Protein 7XVA (pdb70)

Foldseek 3Di:
DDAFDDPVLLDQDQQQQDPDDPADDLCSLLVSLVSLLLSLLVSLLVTPLLVVVDLVQNLLLCLQQSLLSSLLSCLVCCPVSVVVVVLVNLDDVDPDDDVLLVVLSVLSVVLSVLCVVLVQHSLNSSLLSLLRSLPLPGPRHDCSPSSVVSNVSSLVVNVVCCCVPVVVCVCSSVSSVVSSVSSVVHDPVSVCVRRPPVVPDDCSVCSSVSNPDDCVVVVCCSVVHD/DDDDPVVVVVVVVVVVVVVVVDD

Organism: Homo sapiens (NCBI:txid9606)

Sequence (249 aa):
EGPLLSDTHVTFKLTMPSPMPEYLNVHYICESASRLLFLSMHWARSIPAFQALGQDCNTSLVRACWNELFTLGLAQCAQVMSLSTILAAIVNHLQNRIKQVMEHIWKLQEFCNSMAKLDIDGYEYAYLKAIVLFSPDHPGLTSTSQIEKFQEKAQMELQDYVQKTYSEDTYRLARILVRLPALRLMSSNITEELFFTGLNVSIDSIIPYILKMETAEYNGQITGASQQPTYVALSYINRFMTDAARREQ

CATH classification: 1.10.565.10

GO terms:
  GO:0005515 protein binding (F, IPI)
  GO:1990837 sequence-specific double-stranded DNA binding (F, IDA)
  GO:0000977 RNA polymerase II transcription regulatory region sequence-specific DNA binding (F, IDA)
  GO:0000978 RNA polymerase II cis-regulatory region sequence-specific DNA binding (F, IDA)
  GO:0001228 DNA-binding transcription activator activity, RNA polymerase II-specific (F, IDA)
  GO:0045944 positive regulation of transcription by RNA polymerase II (P, IDA)
  GO:0003700 DNA-binding transcription factor activity (F, IDA)
  GO:0043565 sequence-specific DNA binding (F, IDA)
  GO:0003700 DNA-binding transcription factor activity (F, TAS)
  GO:0006355 regulation of DNA-templated transcription (P, TAS)
  GO:0007399 nervous system development (P, TAS)
  GO:0005654 nucleoplasm (C, TAS)
  GO:0043123 positive regulation of canonical NF-kappaB signal transduction (P, IMP)
  GO:0033209 tumor necrosis factor-mediated signaling pathway (P, IMP)
  GO:0046330 positive regulation of JNK cascade (P, IMP)
  GO:0005654 nucleoplasm (C, IDA)
  GO:0000122 negative regulation of transcription by RNA polymerase II (P, IPI)

Radius of gyration: 18.03 Å; Cα contacts (8 Å, |Δi|>4): 239; chains: 2; bounding box: 38×52×47 Å

Nearest PDB structures (foldseek):
  7xva-assembly1_A-2  TM=1.004E+00  e=2.427E-30  Homo sapiens
  8c5l-assembly1_A  TM=9.218E-01  e=8.416E-10  Escherichia coli K-12
  8c5l-assembly1_B-2  TM=9.052E-01  e=1.574E-09  Escherichia coli K-12
  5y44-assembly1_A  TM=8.082E-01  e=4.493E-06  Homo sapiens
  1pq9-assembly2_D  TM=7.626E-01  e=3.593E-06  Homo sapiens

Solvent-accessible surface area: 12311 Å² total

B-factor: mean 22.2, std 12.38, range [5.63, 65.26]

Structure (mmCIF, N/CA/C/O backbone):
data_7XVA
#
_entry.id   7XVA
#
_cell.length_a   76.851
_cell.length_b   76.851
_cell.length_c   98.365
_cell.angle_alpha   90.000
_cell.angle_beta   90.000
_cell.angle_gamma   90.000
#
_symmetry.space_group_name_H-M   'P 43 2 2'
#
loop_
_entity.id
_entity.type
_entity.pdbx_description
1 polymer 'Nuclear receptor subfamily 2 group C member 2'
2 polymer 'Juxtaposed with another zinc finger protein 1'
3 water water
#
loop_
_atom_site.group_PDB
_atom_site.id
_atom_site.type_symbol
_atom_site.label_atom_id
_atom_site.label_alt_id
_atom_site.label_comp_id
_atom_site.label_asym_id
_atom_site.label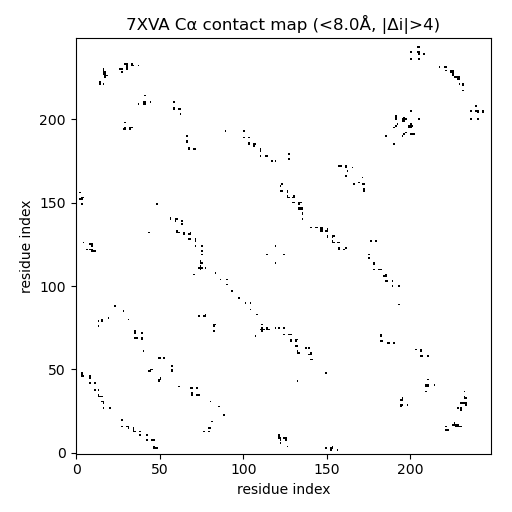_entity_id
_atom_site.label_seq_id
_atom_site.pdbx_PDB_ins_code
_atom_site.Cartn_x
_atom_site.Cartn_y
_atom_site.Cartn_z
_atom_site.occupancy
_atom_site.B_iso_or_equiv
_atom_site.auth_seq_id
_atom_site.auth_comp_id
_atom_site.auth_asym_id
_atom_site.auth_atom_id
_atom_site.pdbx_PDB_model_num
ATOM 1 N N . GLU A 1 18 ? 23.529 19.514 -13.277 1.000 43.245 358 GLU A N 1
ATOM 2 C CA . GLU A 1 18 ? 23.107 20.901 -12.937 1.000 43.245 358 GLU A CA 1
ATOM 3 C C . GLU A 1 18 ? 22.274 20.885 -11.649 1.000 40.742 358 GLU A C 1
ATOM 4 O O . GLU A 1 18 ? 22.641 21.586 -10.691 1.000 41.013 358 GLU A O 1
ATOM 6 N N . GLY A 1 19 ? 21.193 20.105 -11.632 1.000 38.486 359 GLY A N 1
ATOM 7 C CA . GLY A 1 19 ? 20.302 19.966 -10.462 1.000 35.762 359 GLY A CA 1
ATOM 8 C C . GLY A 1 19 ? 20.908 19.089 -9.368 1.000 30.225 359 GLY A C 1
ATOM 9 O O . GLY A 1 19 ? 21.805 18.277 -9.625 1.000 31.478 359 GLY A O 1
ATOM 10 N N . PRO A 1 20 ? 20.414 19.217 -8.122 1.000 25.904 360 PRO A N 1
ATOM 11 C CA . PRO A 1 20 ? 21.013 18.539 -6.976 1.000 24.988 360 PRO A CA 1
ATOM 12 C C . PRO A 1 20 ? 20.659 17.050 -6.941 1.000 23.529 360 PRO A C 1
ATOM 13 O O . PRO A 1 20 ? 19.598 16.676 -7.410 1.000 23.524 360 PRO A O 1
ATOM 17 N N . LEU A 1 21 ? 21.553 16.222 -6.403 1.000 20.355 361 LEU A N 1
ATOM 18 C CA . LEU A 1 21 ? 21.276 14.769 -6.211 1.000 18.230 361 LEU A CA 1
ATOM 19 C C . LEU A 1 21 ? 20.356 14.586 -5.004 1.000 16.578 361 LEU A C 1
ATOM 20 O O . LEU A 1 21 ? 19.370 13.846 -5.120 1.000 15.861 361 LEU A O 1
ATOM 25 N N . LEU A 1 22 ? 20.716 15.166 -3.865 1.000 15.613 362 LEU A N 1
ATOM 26 C CA . LEU A 1 22 ? 19.983 14.969 -2.593 1.000 16.427 362 LEU A CA 1
ATOM 27 C C . LEU A 1 22 ? 19.290 16.267 -2.221 1.000 18.108 362 LEU A C 1
ATOM 28 O O . LEU A 1 22 ? 19.736 17.336 -2.685 1.000 20.710 362 LEU A O 1
ATOM 33 N N . SER A 1 23 ? 18.266 16.167 -1.389 1.000 18.351 363 SER A N 1
ATOM 34 C CA . SER A 1 23 ? 17.558 17.303 -0.765 1.000 20.700 363 SER A CA 1
ATOM 35 C C . SER A 1 23 ? 17.642 17.136 0.742 1.000 21.030 363 SER A C 1
ATOM 36 O O . SER A 1 23 ? 18.083 16.041 1.210 1.000 17.573 363 SER A O 1
ATOM 38 N N . ASP A 1 24 ? 17.152 18.130 1.477 1.000 20.286 364 ASP A N 1
ATOM 39 C CA . ASP A 1 24 ? 17.116 18.106 2.961 1.000 21.906 364 ASP A CA 1
ATOM 40 C C . ASP A 1 24 ? 16.306 16.893 3.418 1.000 21.196 364 ASP A C 1
ATOM 41 O O . ASP A 1 24 ? 16.602 16.375 4.515 1.000 20.435 364 ASP A O 1
ATOM 46 N N . THR A 1 25 ? 15.373 16.408 2.592 1.000 18.576 365 THR A N 1
ATOM 47 C CA . THR A 1 25 ? 14.539 15.225 2.904 1.000 18.440 365 THR A CA 1
ATOM 48 C C . THR A 1 25 ? 15.443 14.015 3.125 1.000 15.204 365 THR A C 1
ATOM 49 O O . THR A 1 25 ? 15.028 13.113 3.848 1.000 15.781 365 THR A O 1
ATOM 53 N N . HIS A 1 26 ? 16.595 13.954 2.475 1.000 13.730 366 HIS A N 1
ATOM 54 C CA . HIS A 1 26 ? 17.497 12.765 2.568 1.000 13.554 366 HIS A CA 1
ATOM 55 C C . HIS A 1 26 ? 18.288 12.719 3.887 1.000 12.207 366 HIS A C 1
ATOM 56 O O . HIS A 1 26 ? 19.051 11.765 4.065 1.000 12.708 366 HIS A O 1
ATOM 63 N N . VAL A 1 27 ? 18.160 13.694 4.790 1.000 11.651 367 VAL A N 1
ATOM 64 C CA . VAL A 1 27 ? 18.964 13.716 6.041 1.000 12.888 367 VAL A CA 1
ATOM 65 C C . VAL A 1 27 ? 18.345 12.755 7.050 1.000 12.791 367 VAL A C 1
ATOM 66 O O . VAL A 1 27 ? 19.109 12.104 7.807 1.000 12.937 367 VAL A O 1
ATOM 70 N N . THR A 1 28 ? 17.023 12.648 7.050 1.000 14.433 368 THR A N 1
ATOM 71 C CA . THR A 1 28 ? 16.244 11.816 7.997 1.000 15.136 368 THR A CA 1
ATOM 72 C C . THR A 1 28 ? 16.638 10.346 7.862 1.000 12.715 368 THR A C 1
ATOM 73 O O . THR A 1 28 ? 16.588 9.792 6.738 1.000 10.772 368 THR A O 1
ATOM 77 N N . PHE A 1 29 ? 17.052 9.748 8.975 1.000 10.976 369 PHE A N 1
ATOM 78 C CA . PHE A 1 29 ? 17.491 8.337 9.004 1.000 10.917 369 PHE A CA 1
ATOM 79 C C . PHE A 1 29 ? 17.164 7.847 10.408 1.000 11.696 369 PHE A C 1
ATOM 80 O O . PHE A 1 29 ? 18.041 7.947 11.248 1.000 13.328 369 PHE A O 1
ATOM 88 N N . LYS A 1 30 ? 15.928 7.432 10.648 1.000 13.733 370 LYS A N 1
ATOM 89 C CA . LYS A 1 30 ? 15.422 7.152 12.021 1.000 15.371 370 LYS A CA 1
ATOM 90 C C . LYS A 1 30 ? 15.221 5.651 12.178 1.000 13.008 370 LYS A C 1
ATOM 91 O O . LYS A 1 30 ? 14.318 5.108 11.557 1.000 14.552 370 LYS A O 1
ATOM 96 N N . LEU A 1 31 ? 16.096 4.996 12.907 1.000 11.634 371 LEU A N 1
ATOM 97 C CA . LEU A 1 31 ? 16.006 3.541 13.210 1.000 11.353 371 LEU A CA 1
ATOM 98 C C . LEU A 1 31 ? 15.189 3.342 14.491 1.000 11.153 371 LEU A C 1
ATOM 99 O O . LEU A 1 31 ? 15.464 3.998 15.489 1.000 11.803 371 LEU A O 1
ATOM 104 N N . THR A 1 32 ? 14.172 2.512 14.446 1.000 11.416 372 THR A N 1
ATOM 105 C CA . THR A 1 32 ? 13.377 2.118 15.628 1.000 11.960 372 THR A CA 1
ATOM 106 C C . THR A 1 32 ? 13.874 0.758 16.100 1.000 11.366 372 THR A C 1
ATOM 107 O O . THR A 1 32 ? 13.630 -0.227 15.392 1.000 9.661 372 THR A O 1
ATOM 111 N N . MET A 1 33 ? 14.504 0.713 17.274 1.000 11.433 373 MET A N 1
ATOM 112 C CA . MET A 1 33 ? 14.961 -0.549 17.883 1.000 12.749 373 MET A CA 1
ATOM 113 C C . MET A 1 33 ? 13.748 -1.342 18.368 1.000 13.269 373 MET A C 1
ATOM 114 O O . MET A 1 33 ? 12.684 -0.792 18.654 1.000 12.402 373 MET A O 1
ATOM 119 N N . PRO A 1 34 ? 13.819 -2.684 18.393 1.000 14.229 374 PRO A N 1
ATOM 120 C CA . PRO A 1 34 ? 12.647 -3.483 18.745 1.000 15.242 374 PRO A CA 1
ATOM 121 C C . PRO A 1 34 ? 12.196 -3.364 20.212 1.000 17.520 374 PRO A C 1
ATOM 122 O O . PRO A 1 34 ? 11.024 -3.574 20.485 1.000 20.549 374 PRO A O 1
ATOM 126 N N . SER A 1 35 ? 13.094 -2.984 21.104 1.000 19.211 375 SER A N 1
ATOM 127 C CA . SER A 1 35 ? 12.842 -2.878 22.567 1.000 21.841 375 SER A CA 1
ATOM 128 C C . SER A 1 35 ? 14.142 -2.428 23.215 1.000 22.318 375 SER A C 1
ATOM 129 O O . SER A 1 35 ? 15.146 -2.278 22.513 1.000 20.853 375 SER A O 1
ATOM 132 N N . PRO A 1 36 ? 14.202 -2.244 24.557 1.000 23.016 376 PRO A N 1
ATOM 133 C CA . PRO A 1 36 ? 15.477 -1.995 25.223 1.000 24.237 376 PRO A CA 1
ATOM 134 C C . PRO A 1 36 ? 16.297 -3.296 25.157 1.000 21.486 376 PRO A C 1
ATOM 135 O O . PRO A 1 36 ? 15.739 -4.342 24.850 1.000 22.742 376 PRO A O 1
ATOM 139 N N . MET A 1 37 ? 17.586 -3.186 25.451 1.000 22.843 377 MET A N 1
ATOM 140 C CA . MET A 1 37 ? 18.546 -4.306 25.354 1.000 25.904 377 MET A CA 1
ATOM 141 C C . MET A 1 37 ? 18.012 -5.455 26.214 1.000 25.620 377 MET A C 1
ATOM 142 O O . MET A 1 37 ? 17.665 -5.249 27.370 1.000 24.798 377 MET A O 1
ATOM 147 N N . PRO A 1 38 ? 17.893 -6.689 25.682 1.000 26.163 378 PRO A N 1
ATOM 148 C CA . PRO A 1 38 ? 17.589 -7.843 26.523 1.000 25.519 378 PRO A CA 1
ATOM 149 C C . PRO A 1 38 ? 18.684 -8.045 27.580 1.000 27.125 378 PRO A C 1
ATOM 150 O O . PRO A 1 38 ? 19.835 -7.636 27.364 1.000 21.411 378 PRO A O 1
ATOM 154 N N . GLU A 1 39 ? 18.296 -8.696 28.683 1.000 30.307 379 GLU A N 1
ATOM 155 C CA . GLU A 1 39 ? 19.168 -8.990 29.850 1.000 35.631 379 GLU A CA 1
ATOM 156 C C . GLU A 1 39 ? 20.335 -9.865 29.390 1.000 34.489 379 GLU A C 1
ATOM 157 O O . GLU A 1 39 ? 21.480 -9.583 29.771 1.000 42.408 379 GLU A O 1
ATOM 163 N N . TYR A 1 40 ? 20.034 -10.863 28.571 1.000 37.416 380 TYR A N 1
ATOM 164 C CA . TYR A 1 40 ? 20.978 -11.920 28.143 0.800 42.214 380 TYR A CA 1
ATOM 165 C C . TYR A 1 40 ? 21.075 -11.883 26.616 1.000 44.350 380 TYR A C 1
ATOM 166 O O . TYR A 1 40 ? 20.134 -11.400 25.961 1.000 42.781 380 TYR A O 1
ATOM 175 N N . LEU A 1 41 ? 22.188 -12.394 26.091 1.000 43.285 381 LEU A N 1
ATOM 176 C CA . LEU A 1 41 ? 22.441 -12.607 24.648 1.000 40.018 381 LEU A CA 1
ATOM 177 C C . LEU A 1 41 ? 21.136 -13.067 24.005 1.000 38.044 381 LEU A C 1
ATOM 178 O O . LEU A 1 41 ? 20.553 -14.093 24.446 1.000 39.549 381 LEU A O 1
ATOM 179 N N . ASN A 1 42 ? 20.676 -12.317 23.009 1.000 28.114 382 ASN A N 1
ATOM 180 C CA . ASN A 1 42 ? 19.505 -12.721 22.206 1.000 24.514 382 ASN A CA 1
ATOM 181 C C . ASN A 1 42 ? 19.882 -12.403 20.758 1.000 23.504 382 ASN A C 1
ATOM 182 O O . ASN A 1 42 ? 19.906 -11.192 20.425 1.000 21.053 382 ASN A O 1
ATOM 187 N N . VAL A 1 43 ? 20.216 -13.457 19.993 1.000 21.287 383 VAL A N 1
ATOM 188 C CA . VAL A 1 43 ? 20.600 -13.459 18.551 1.000 20.825 383 VAL A CA 1
ATOM 189 C C . VAL A 1 43 ? 19.435 -12.890 17.726 1.000 20.463 383 VAL A C 1
ATOM 190 O O . VAL A 1 43 ? 19.674 -12.213 16.700 1.000 16.519 383 VAL A O 1
ATOM 194 N N . HIS A 1 44 ? 18.205 -13.189 18.117 1.000 18.165 384 HIS A N 1
ATOM 195 C CA . HIS A 1 44 ? 17.009 -12.734 17.374 1.000 17.172 384 HIS A CA 1
ATOM 196 C C . HIS A 1 44 ? 16.919 -11.210 17.482 1.000 14.823 384 HIS A C 1
ATOM 197 O O . HIS A 1 44 ? 16.572 -10.565 16.498 1.000 13.672 384 HIS A O 1
ATOM 204 N N . TYR A 1 45 ? 17.148 -10.674 18.655 1.000 12.869 385 TYR A N 1
ATOM 205 C CA . TYR A 1 45 ? 17.116 -9.210 18.873 1.000 13.593 385 TYR A CA 1
ATOM 206 C C . TYR A 1 45 ? 18.200 -8.531 18.019 1.000 13.104 385 TYR A C 1
ATOM 207 O O . TYR A 1 45 ? 17.944 -7.480 17.421 1.000 11.323 385 TYR A O 1
ATOM 216 N N . ILE A 1 46 ? 19.392 -9.125 17.987 1.000 12.464 386 ILE A N 1
ATOM 217 C CA . ILE A 1 46 ? 20.520 -8.548 17.207 1.000 13.804 386 ILE A CA 1
ATOM 218 C C . ILE A 1 46 ? 20.128 -8.563 15.732 1.000 13.469 386 ILE A C 1
ATOM 219 O O . ILE A 1 46 ? 20.271 -7.522 15.093 1.000 13.424 386 ILE A O 1
ATOM 224 N N . CYS A 1 47 ? 19.661 -9.687 15.213 1.000 11.961 387 CYS A N 1
ATOM 225 C CA . CYS A 1 47 ? 19.333 -9.830 13.787 1.000 12.160 387 CYS A CA 1
ATOM 226 C C . CYS A 1 47 ? 18.133 -8.948 13.422 1.000 10.510 387 CYS A C 1
ATOM 227 O O . CYS A 1 47 ? 18.094 -8.437 12.265 1.000 8.719 387 CYS A O 1
ATOM 230 N N . GLU A 1 48 ? 17.134 -8.863 14.300 1.000 8.661 388 GLU A N 1
ATOM 231 C CA . GLU A 1 48 ? 15.972 -7.988 14.030 1.000 9.019 388 GLU A CA 1
ATOM 232 C C . GLU A 1 48 ? 16.446 -6.541 13.882 1.000 8.484 388 GLU A C 1
ATOM 233 O O . GLU A 1 48 ? 15.987 -5.861 12.938 1.000 7.685 388 GLU A O 1
ATOM 239 N N . SER A 1 49 ? 17.343 -6.100 14.753 1.000 8.692 389 SER A N 1
ATOM 240 C CA . SER A 1 49 ? 17.883 -4.727 14.772 1.000 9.573 389 SER A CA 1
ATOM 241 C C . SER A 1 49 ? 18.716 -4.527 13.496 1.000 9.624 389 SER A C 1
ATOM 242 O O . SER A 1 49 ? 18.547 -3.451 12.805 1.000 9.062 389 SER A O 1
ATOM 245 N N . ALA A 1 50 ? 19.624 -5.466 13.201 1.000 8.843 390 ALA A N 1
ATOM 246 C CA . ALA A 1 50 ? 20.424 -5.411 11.943 1.000 8.789 390 ALA A CA 1
ATOM 247 C C . ALA A 1 50 ? 19.495 -5.379 10.725 1.000 8.485 390 ALA A C 1
ATOM 248 O O . ALA A 1 50 ? 19.780 -4.595 9.782 1.000 8.241 390 ALA A O 1
ATOM 250 N N . SER A 1 51 ? 18.422 -6.176 10.716 1.000 7.826 391 SER A N 1
ATOM 251 C CA . SER A 1 51 ? 17.477 -6.274 9.588 1.000 7.766 391 SER A CA 1
ATOM 252 C C . SER A 1 51 ? 16.699 -4.959 9.435 1.000 7.467 391 SER A C 1
ATOM 253 O O . SER A 1 51 ? 16.562 -4.488 8.281 1.000 6.665 391 SER A O 1
ATOM 256 N N . ARG A 1 52 ? 16.314 -4.318 10.537 1.000 6.818 392 ARG A N 1
ATOM 257 C CA . ARG A 1 52 ? 15.662 -2.975 10.470 1.000 6.798 392 ARG A CA 1
ATOM 258 C C . ARG A 1 52 ? 16.631 -1.955 9.844 1.000 6.524 392 ARG A C 1
ATOM 259 O O . ARG A 1 52 ? 16.192 -1.145 9.018 1.000 5.951 392 ARG A O 1
ATOM 267 N N . LEU A 1 53 ? 17.905 -2.021 10.199 1.000 6.474 393 LEU A N 1
ATOM 268 C CA . LEU A 1 53 ? 18.899 -1.071 9.674 1.000 7.012 393 LEU A CA 1
ATOM 269 C C . LEU A 1 53 ? 19.098 -1.325 8.173 1.000 7.151 393 LEU A C 1
ATOM 270 O O . LEU A 1 53 ? 19.157 -0.345 7.374 1.000 6.501 393 LEU A O 1
ATOM 275 N N . LEU A 1 54 ? 19.127 -2.597 7.775 1.000 8.136 394 LEU A N 1
ATOM 276 C CA . LEU A 1 54 ? 19.306 -2.998 6.364 1.000 8.908 394 LEU A CA 1
ATOM 277 C C . LEU A 1 54 ? 18.107 -2.485 5.566 1.000 8.434 394 LEU A C 1
ATOM 278 O O . LEU A 1 54 ? 18.297 -1.955 4.446 1.000 8.620 394 LEU A O 1
ATOM 283 N N . PHE A 1 55 ? 16.902 -2.707 6.057 1.000 7.708 395 PHE A N 1
ATOM 284 C CA . PHE A 1 55 ? 15.651 -2.268 5.391 1.000 7.803 395 PHE A CA 1
ATOM 285 C C . PHE A 1 55 ? 15.670 -0.739 5.268 1.000 7.379 395 PHE A C 1
ATOM 286 O O . PHE A 1 55 ? 15.428 -0.249 4.165 1.000 7.052 395 PHE A O 1
ATOM 294 N N . LEU A 1 56 ? 16.006 -0.025 6.340 1.000 7.257 396 LEU A N 1
ATOM 295 C CA . LEU A 1 56 ? 16.030 1.453 6.338 1.000 7.094 396 LEU A CA 1
ATOM 296 C C . LEU A 1 56 ? 17.066 1.966 5.321 1.000 7.203 396 LEU A C 1
ATOM 297 O O . LEU A 1 56 ? 16.768 2.961 4.617 1.000 6.433 396 LEU A O 1
ATOM 302 N N . SER A 1 57 ? 18.248 1.348 5.269 1.000 7.158 397 SER A N 1
ATOM 303 C CA . SER A 1 57 ? 19.335 1.758 4.349 1.000 7.772 397 SER A CA 1
ATOM 304 C C . SER A 1 57 ? 18.792 1.653 2.910 1.000 8.193 397 SER A C 1
ATOM 305 O O . SER A 1 57 ? 18.998 2.573 2.117 1.000 8.759 397 SER A O 1
ATOM 308 N N . MET A 1 58 ? 18.129 0.548 2.567 1.000 8.448 398 MET A N 1
ATOM 309 C CA . MET A 1 58 ? 17.610 0.295 1.208 1.000 9.564 398 MET A CA 1
ATOM 310 C C . MET A 1 58 ? 16.412 1.208 0.884 1.000 8.858 398 MET A C 1
ATOM 311 O O . MET A 1 58 ? 16.375 1.760 -0.262 1.000 8.311 398 MET A O 1
ATOM 316 N N . HIS A 1 59 ? 15.523 1.434 1.848 1.000 8.500 399 HIS A N 1
ATOM 317 C CA . HIS A 1 59 ? 14.338 2.316 1.696 1.000 9.103 399 HIS A CA 1
ATOM 318 C C . HIS A 1 59 ? 14.839 3.755 1.551 1.000 8.499 399 HIS A C 1
ATOM 319 O O . HIS A 1 59 ? 14.249 4.478 0.770 1.000 8.375 399 HIS A O 1
ATOM 326 N N . TRP A 1 60 ? 15.954 4.098 2.187 1.000 8.262 400 TRP A N 1
ATOM 327 C CA . TRP A 1 60 ? 16.601 5.432 2.052 1.000 8.923 400 TRP A CA 1
ATOM 328 C C . TRP A 1 60 ? 17.136 5.557 0.614 1.000 8.744 400 TRP A C 1
ATOM 329 O O . TRP A 1 60 ? 16.868 6.605 -0.022 1.000 9.798 400 TRP A O 1
ATOM 340 N N . ALA A 1 61 ? 17.838 4.547 0.088 1.000 8.348 401 ALA A N 1
ATOM 341 C CA . ALA A 1 61 ? 18.400 4.570 -1.285 1.000 8.946 401 ALA A CA 1
ATOM 342 C C . ALA A 1 61 ? 17.279 4.780 -2.317 1.000 10.421 401 ALA A C 1
ATOM 343 O O . ALA A 1 61 ? 17.506 5.601 -3.286 1.000 10.073 401 ALA A O 1
ATOM 345 N N . ARG A 1 62 ? 16.131 4.113 -2.117 1.000 11.887 402 ARG A N 1
ATOM 346 C CA . ARG A 1 62 ? 14.937 4.185 -2.999 1.000 13.668 402 ARG A CA 1
ATOM 347 C C . ARG A 1 62 ? 14.345 5.581 -2.986 1.000 13.274 402 ARG A C 1
ATOM 348 O O . ARG A 1 62 ? 13.666 5.901 -3.970 1.000 14.500 402 ARG A O 1
ATOM 356 N N . SER A 1 63 ? 14.598 6.374 -1.952 1.000 11.223 403 SER A N 1
ATOM 357 C CA . SER A 1 63 ? 14.048 7.737 -1.825 1.000 10.890 403 SER A CA 1
ATOM 358 C C . SER A 1 63 ? 14.813 8.738 -2.726 1.000 10.839 403 SER A C 1
ATOM 359 O O . SER A 1 63 ? 14.327 9.849 -2.865 1.000 10.945 403 SER A O 1
ATOM 362 N N . ILE A 1 64 ? 15.944 8.379 -3.315 1.000 10.839 404 ILE A N 1
ATOM 363 C CA . ILE A 1 64 ? 16.783 9.269 -4.165 1.000 10.782 404 ILE A CA 1
ATOM 364 C C . ILE A 1 64 ? 16.240 9.228 -5.591 1.000 10.782 404 ILE A C 1
ATOM 365 O O . ILE A 1 64 ? 16.140 8.188 -6.221 1.000 10.039 404 ILE A O 1
ATOM 370 N N . PRO A 1 65 ? 15.808 10.386 -6.123 1.000 11.515 405 PRO A N 1
ATOM 371 C CA . PRO A 1 65 ? 15.277 10.459 -7.485 1.000 11.944 405 PRO A CA 1
ATOM 372 C C . PRO A 1 65 ? 16.190 9.804 -8.522 1.000 11.983 405 PRO A C 1
ATOM 373 O O . PRO A 1 65 ? 15.715 9.014 -9.314 1.000 13.405 405 PRO A O 1
ATOM 377 N N . ALA A 1 66 ? 17.489 10.071 -8.478 1.000 12.203 406 ALA A N 1
ATOM 378 C CA . ALA A 1 66 ? 18.446 9.490 -9.450 1.000 12.621 406 ALA A CA 1
ATOM 379 C C . ALA A 1 66 ? 18.423 7.965 -9.342 1.000 13.570 406 ALA A C 1
ATOM 380 O O . ALA A 1 66 ? 18.513 7.269 -10.364 1.000 15.739 406 ALA A O 1
ATOM 382 N N . PHE A 1 67 ? 18.373 7.422 -8.131 1.000 13.166 407 PHE A N 1
ATOM 383 C CA . PHE A 1 67 ? 18.268 5.957 -7.958 1.000 12.646 407 PHE A CA 1
ATOM 384 C C . PHE A 1 67 ? 16.999 5.436 -8.643 1.000 12.706 407 PHE A C 1
ATOM 385 O O . PHE A 1 67 ? 17.085 4.453 -9.359 1.000 15.024 407 PHE A O 1
ATOM 393 N N . GLN A 1 68 ? 15.854 6.033 -8.376 1.000 13.979 408 GLN A N 1
ATOM 394 C CA . GLN A 1 68 ? 14.585 5.575 -8.986 1.000 15.757 408 GLN A CA 1
ATOM 395 C C . GLN A 1 68 ? 14.695 5.658 -10.514 1.000 18.389 408 GLN A C 1
ATOM 396 O O . GLN A 1 68 ? 14.238 4.712 -11.174 1.000 18.536 408 GLN A O 1
ATOM 402 N N . ALA A 1 69 ? 15.326 6.714 -11.036 1.000 21.330 409 ALA A N 1
ATOM 403 C CA . ALA A 1 69 ? 15.436 6.994 -12.493 1.000 23.848 409 ALA A CA 1
ATOM 404 C C . ALA A 1 69 ? 16.216 5.877 -13.198 1.000 26.869 409 ALA A C 1
ATOM 405 O O . ALA A 1 69 ? 15.897 5.584 -14.362 1.000 26.332 409 ALA A O 1
ATOM 407 N N . LEU A 1 70 ? 17.172 5.242 -12.520 1.000 26.177 410 LEU A N 1
ATOM 408 C CA . LEU A 1 70 ? 18.044 4.207 -13.132 1.000 28.334 410 LEU A CA 1
ATOM 409 C C . LEU A 1 70 ? 17.230 2.975 -13.534 1.000 27.643 410 LEU A C 1
ATOM 410 O O . LEU A 1 70 ? 17.696 2.242 -14.433 1.000 31.353 410 LEU A O 1
ATOM 415 N N . GLY A 1 71 ? 16.107 2.709 -12.869 1.000 28.622 411 GLY A N 1
ATOM 416 C CA . GLY A 1 71 ? 15.265 1.521 -13.144 1.000 27.554 411 GLY A CA 1
ATOM 417 C C . GLY A 1 71 ? 15.691 0.310 -12.328 1.000 28.751 411 GLY A C 1
ATOM 418 O O . GLY A 1 71 ? 16.831 0.289 -11.827 1.000 26.718 411 GLY A O 1
ATOM 419 N N . GLN A 1 72 ? 14.812 -0.686 -12.223 1.000 31.402 412 GLN A N 1
ATOM 420 C CA . GLN A 1 72 ? 14.875 -1.763 -11.194 1.000 32.933 412 GLN A CA 1
ATOM 421 C C . GLN A 1 72 ? 16.110 -2.656 -11.358 1.000 31.371 412 GLN A C 1
ATOM 422 O O . GLN A 1 72 ? 16.668 -3.088 -10.329 1.000 29.080 412 GLN A O 1
ATOM 428 N N . ASP A 1 73 ? 16.429 -3.030 -12.594 1.000 31.764 413 ASP A N 1
ATOM 429 C CA . ASP A 1 73 ? 17.599 -3.881 -12.926 1.000 29.966 413 ASP A CA 1
ATOM 430 C C . ASP A 1 73 ? 18.860 -3.190 -12.400 1.000 27.777 413 ASP A C 1
ATOM 431 O O . ASP A 1 73 ? 19.561 -3.773 -11.577 1.000 27.463 413 ASP A O 1
ATOM 433 N N . CYS A 1 74 ? 19.110 -1.961 -12.845 1.000 28.706 414 CYS A N 1
ATOM 434 C CA . CYS A 1 74 ? 20.337 -1.215 -12.484 1.000 27.613 414 CYS A CA 1
ATOM 435 C C . CYS A 1 74 ? 20.370 -0.968 -10.964 1.000 27.368 414 CYS A C 1
ATOM 436 O O . CYS A 1 74 ? 21.428 -1.136 -10.338 1.000 27.171 414 CYS A O 1
ATOM 439 N N . ASN A 1 75 ? 19.246 -0.638 -10.343 1.000 26.845 415 ASN A N 1
ATOM 440 C CA . ASN A 1 75 ? 19.290 -0.149 -8.942 1.000 27.622 415 ASN A CA 1
ATOM 441 C C . ASN A 1 75 ? 19.360 -1.386 -8.016 1.000 26.114 415 ASN A C 1
ATOM 442 O O . ASN A 1 75 ? 20.091 -1.307 -7.017 1.000 24.502 415 ASN A O 1
ATOM 447 N N . THR A 1 76 ? 18.870 -2.575 -8.430 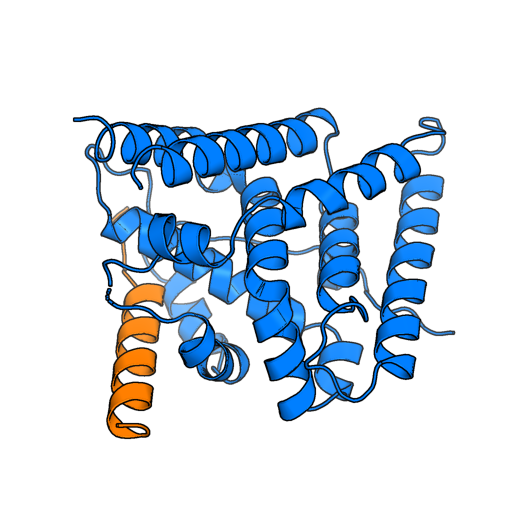1.000 23.051 416 THR A N 1
ATOM 448 C CA . THR A 1 76 ? 19.156 -3.856 -7.738 1.000 21.350 416 THR A CA 1
ATOM 449 C C . THR A 1 76 ? 20.654 -4.189 -7.813 1.000 20.093 416 THR A C 1
ATOM 450 O O . THR A 1 76 ? 21.209 -4.655 -6.781 1.000 17.001 416 THR A O 1
ATOM 454 N N . SER A 1 77 ? 21.277 -4.067 -8.998 1.000 18.074 417 SER A N 1
ATOM 455 C CA . SER A 1 77 ? 22.724 -4.353 -9.194 1.000 18.418 417 SER A CA 1
ATOM 456 C C . SER A 1 77 ? 23.567 -3.450 -8.280 1.000 15.183 417 SER A C 1
ATOM 457 O O . SER A 1 77 ? 24.524 -3.931 -7.713 1.000 12.945 417 SER A O 1
ATOM 460 N N . LEU A 1 78 ? 23.212 -2.179 -8.186 1.000 15.076 418 LEU A N 1
ATOM 461 C CA . LEU A 1 78 ? 23.935 -1.160 -7.387 1.000 16.860 418 LEU A CA 1
ATOM 462 C C . LEU A 1 78 ? 23.941 -1.579 -5.907 1.000 14.344 418 LEU A C 1
ATOM 463 O O . LEU A 1 78 ? 24.981 -1.591 -5.256 1.000 10.803 418 LEU A O 1
ATOM 468 N N . VAL A 1 79 ? 22.774 -1.942 -5.382 1.000 13.805 419 VAL A N 1
ATOM 469 C CA . VAL A 1 79 ? 22.637 -2.288 -3.946 1.000 13.022 419 VAL A CA 1
ATOM 470 C C . VAL A 1 79 ? 23.342 -3.606 -3.689 1.000 12.624 419 VAL A C 1
ATOM 471 O O . VAL A 1 79 ? 23.995 -3.725 -2.654 1.000 12.161 419 VAL A O 1
ATOM 475 N N . ARG A 1 80 ? 23.221 -4.562 -4.607 1.000 12.696 420 ARG A N 1
ATOM 476 C CA . ARG A 1 80 ? 23.916 -5.850 -4.481 1.000 14.617 420 ARG A CA 1
ATOM 477 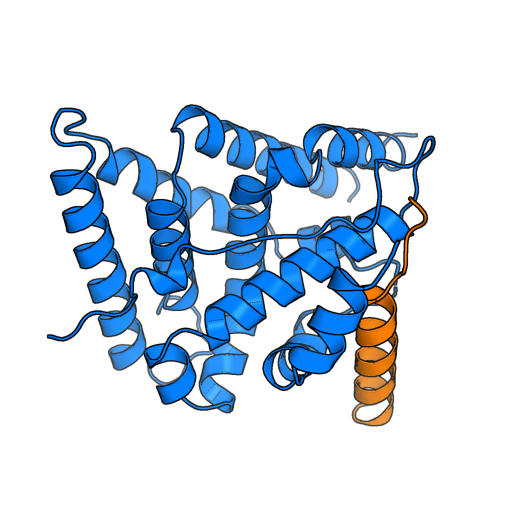C C . ARG A 1 80 ? 25.418 -5.591 -4.386 1.000 15.097 420 ARG A C 1
ATOM 478 O O . ARG A 1 80 ? 26.054 -6.277 -3.585 1.000 14.532 420 ARG A O 1
ATOM 486 N N . ALA A 1 81 ? 25.927 -4.575 -5.088 1.000 13.542 421 ALA A N 1
ATOM 487 C CA . ALA A 1 81 ? 27.378 -4.289 -5.108 1.000 14.274 421 ALA A CA 1
ATOM 488 C C . ALA A 1 81 ? 27.811 -3.544 -3.829 1.000 13.282 421 ALA A C 1
ATOM 489 O O . ALA A 1 81 ? 28.926 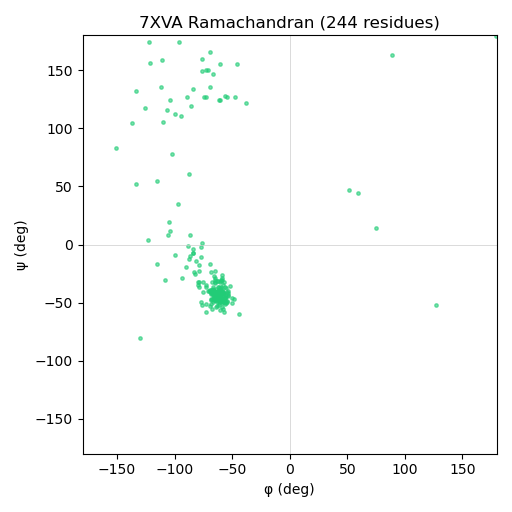-3.742 -3.431 1.000 14.691 421 ALA A O 1
ATOM 491 N N . CYS A 1 82 ? 26.985 -2.694 -3.209 1.000 11.949 422 CYS A N 1
ATOM 492 C CA . CYS A 1 82 ? 27.475 -1.776 -2.146 1.000 11.526 422 CYS A CA 1
ATOM 493 C C . CYS A 1 82 ? 26.738 -1.943 -0.810 1.000 10.738 422 CYS A C 1
ATOM 494 O O . CYS A 1 82 ? 27.010 -1.137 0.041 1.000 10.132 422 CYS A O 1
ATOM 497 N N . TRP A 1 83 ? 25.818 -2.903 -0.667 1.000 10.729 423 TRP A N 1
ATOM 498 C CA . TRP A 1 83 ? 24.925 -2.986 0.520 1.000 11.059 423 TRP A CA 1
ATOM 499 C C . TRP A 1 83 ? 25.759 -2.991 1.797 1.000 10.458 423 TRP A C 1
ATOM 500 O O . TRP A 1 83 ? 25.343 -2.329 2.750 1.000 10.998 423 TRP A O 1
ATOM 511 N N . ASN A 1 84 ? 26.899 -3.683 1.828 1.000 10.365 424 ASN A N 1
ATOM 512 C CA . ASN A 1 84 ? 27.707 -3.797 3.061 1.000 11.653 424 ASN A CA 1
ATOM 513 C C . ASN A 1 84 ? 28.278 -2.426 3.426 1.000 10.695 424 ASN A C 1
ATOM 514 O O . ASN A 1 84 ? 28.350 -2.100 4.627 1.000 10.233 424 ASN A O 1
ATOM 519 N N . GLU A 1 85 ? 28.687 -1.636 2.443 1.000 9.601 425 GLU A N 1
ATOM 520 C CA . GLU A 1 85 ? 29.226 -0.278 2.743 1.000 10.454 425 GLU A CA 1
ATOM 521 C C . GLU A 1 85 ? 28.094 0.624 3.277 1.000 9.549 425 GLU A C 1
ATOM 522 O O . GLU A 1 85 ? 28.322 1.348 4.241 1.000 8.836 425 GLU A O 1
ATOM 528 N N . LEU A 1 86 ? 26.942 0.622 2.616 1.000 9.505 426 LEU A N 1
ATOM 529 C CA . LEU A 1 86 ? 25.734 1.381 3.015 1.000 10.747 426 LEU A CA 1
ATOM 530 C C . LEU A 1 86 ? 25.352 0.984 4.444 1.000 9.530 426 LEU A C 1
ATOM 531 O O . LEU A 1 86 ? 25.127 1.883 5.310 1.000 7.755 426 LEU A O 1
ATOM 536 N N . PHE A 1 87 ? 25.283 -0.319 4.676 1.000 8.638 427 PHE A N 1
ATOM 537 C CA . PHE A 1 87 ? 24.901 -0.910 5.988 1.000 8.419 427 PHE A CA 1
ATOM 538 C C . PHE A 1 87 ? 25.888 -0.480 7.075 1.000 7.677 427 PHE A C 1
ATOM 539 O O . PHE A 1 87 ? 25.457 -0.091 8.169 1.000 6.980 427 PHE A O 1
ATOM 547 N N . THR A 1 88 ? 27.188 -0.511 6.796 1.000 7.088 428 THR A N 1
ATOM 548 C CA . THR A 1 88 ? 28.250 -0.151 7.753 1.000 7.033 428 THR A CA 1
ATOM 549 C C . THR A 1 88 ? 28.228 1.351 8.054 1.000 6.882 428 THR A C 1
ATOM 550 O O . THR A 1 88 ? 28.485 1.707 9.207 1.000 5.892 428 THR A O 1
ATOM 554 N N . LEU A 1 89 ? 27.994 2.210 7.061 1.000 6.343 429 LEU A N 1
ATOM 555 C CA . LEU A 1 89 ? 27.821 3.648 7.358 1.000 6.215 429 LEU A CA 1
ATOM 556 C C . LEU A 1 89 ? 26.627 3.803 8.318 1.000 5.936 429 LEU A C 1
ATOM 557 O O . LEU A 1 89 ? 26.678 4.668 9.193 1.000 5.629 429 LEU A O 1
ATOM 562 N N . GLY A 1 90 ? 25.555 3.077 8.064 1.000 5.816 430 GLY A N 1
ATOM 563 C CA . GLY A 1 90 ? 24.373 3.080 8.940 1.000 6.388 430 GLY A CA 1
ATOM 564 C C . GLY A 1 90 ? 24.691 2.581 10.345 1.000 6.599 430 GLY A C 1
ATOM 565 O O . GLY A 1 90 ? 24.187 3.203 11.279 1.000 6.666 430 GLY A O 1
ATOM 566 N N . LEU A 1 91 ? 25.502 1.520 10.496 1.000 7.244 431 LEU A N 1
ATOM 567 C CA . LEU A 1 91 ? 26.014 1.066 11.827 1.000 7.558 431 LEU A CA 1
ATOM 568 C C . LEU A 1 91 ? 26.711 2.215 12.538 1.000 7.682 431 LEU A C 1
ATOM 569 O O . LEU A 1 91 ? 26.358 2.436 13.697 1.000 8.590 431 LEU A O 1
ATOM 574 N N . ALA A 1 92 ? 27.626 2.947 11.892 1.000 7.273 432 ALA A N 1
ATOM 575 C CA . ALA A 1 92 ? 28.363 4.072 12.503 1.000 7.129 432 ALA A CA 1
ATOM 576 C C . ALA A 1 92 ? 27.377 5.177 12.884 1.000 7.442 432 ALA A C 1
ATOM 577 O O . ALA A 1 92 ? 27.436 5.660 14.028 1.000 7.188 432 ALA A O 1
ATOM 579 N N . GLN A 1 93 ? 26.472 5.532 11.963 1.000 7.642 433 GLN A N 1
ATOM 580 C CA . GLN A 1 93 ? 25.461 6.605 12.206 1.000 7.965 433 GLN A CA 1
ATOM 581 C C . GLN A 1 93 ? 24.554 6.242 13.407 1.000 7.438 433 GLN A C 1
ATOM 582 O O . GLN A 1 93 ? 24.219 7.098 14.215 1.000 7.575 433 GLN A O 1
ATOM 588 N N . CYS A 1 94 ? 24.175 4.997 13.534 1.000 7.717 434 CYS A N 1
ATOM 589 C CA . CYS A 1 94 ? 23.135 4.519 14.489 1.000 8.356 434 CYS A CA 1
ATOM 590 C C . CYS A 1 94 ? 23.766 3.821 15.698 1.000 8.535 434 CYS A C 1
ATOM 591 O O . CYS A 1 94 ? 22.991 3.178 16.432 1.000 8.488 434 CYS A O 1
ATOM 594 N N . ALA A 1 95 ? 25.090 3.933 15.873 1.000 8.840 435 ALA A N 1
ATOM 595 C CA . ALA A 1 95 ? 25.871 3.221 16.921 1.000 10.033 435 ALA A CA 1
ATOM 596 C C . ALA A 1 95 ? 25.261 3.491 18.310 1.000 11.282 435 ALA A C 1
ATOM 597 O O . ALA A 1 95 ? 25.090 2.497 19.066 1.000 11.235 435 ALA A O 1
ATOM 599 N N . GLN A 1 96 ? 24.895 4.729 18.626 1.000 12.413 436 GLN A N 1
ATOM 600 C CA . GLN A 1 96 ? 24.313 5.064 19.956 1.000 15.794 436 GLN A CA 1
ATOM 601 C C . GLN A 1 96 ? 22.922 4.454 20.080 1.000 15.393 436 GLN A C 1
ATOM 602 O O . GLN A 1 96 ? 22.673 3.701 21.025 1.000 14.191 436 GLN A O 1
ATOM 608 N N . VAL A 1 97 ? 22.047 4.718 19.107 1.000 14.827 437 VAL A N 1
ATOM 609 C CA . VAL A 1 97 ? 20.641 4.218 19.102 1.000 16.149 437 VAL A CA 1
ATOM 610 C C . VAL A 1 97 ? 20.599 2.694 19.256 1.000 13.699 437 VAL A C 1
ATOM 611 O O . VAL A 1 97 ? 19.620 2.176 19.820 1.000 11.499 437 VAL A O 1
ATOM 615 N N . MET A 1 98 ? 21.512 1.991 18.580 1.000 12.045 438 MET A N 1
ATOM 616 C CA . MET A 1 98 ? 21.545 0.516 18.574 1.000 12.317 438 MET A CA 1
ATOM 617 C C . MET A 1 98 ? 22.289 -0.029 19.813 1.000 11.544 438 MET A C 1
ATOM 618 O O . MET A 1 98 ? 22.327 -1.235 19.923 1.000 10.327 438 MET A O 1
ATOM 623 N N . SER A 1 99 ? 22.921 0.801 20.629 1.000 11.691 439 SER A N 1
ATOM 624 C CA . SER A 1 99 ? 23.839 0.311 21.690 1.000 13.749 439 SER A CA 1
ATOM 625 C C . SER A 1 99 ? 24.869 -0.656 21.051 1.000 13.190 439 SER A C 1
ATOM 626 O O . SER A 1 99 ? 25.063 -1.786 21.547 1.000 10.832 439 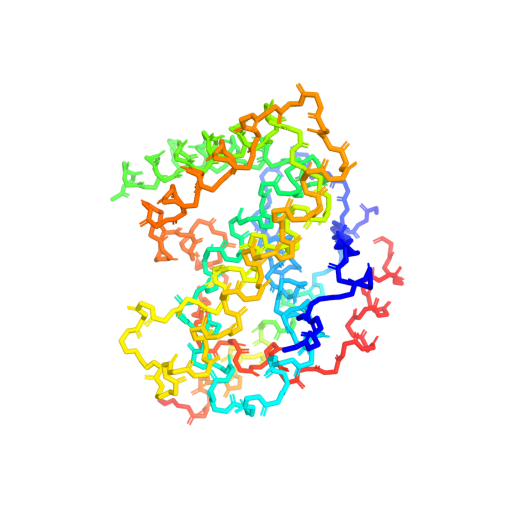SER A O 1
ATOM 629 N N . LEU A 1 100 ? 25.468 -0.268 19.927 1.000 12.829 440 LEU A N 1
ATOM 630 C CA . LEU A 1 100 ? 26.274 -1.202 19.108 1.000 13.760 440 LEU A CA 1
ATOM 631 C C . LEU A 1 100 ? 27.433 -1.799 19.929 1.000 12.445 440 LEU A C 1
ATOM 632 O O . LEU A 1 100 ? 27.706 -2.994 19.718 1.000 12.525 440 LEU A O 1
ATOM 637 N N . SER A 1 101 ? 28.086 -0.999 20.755 1.000 13.124 441 SER A N 1
ATOM 638 C CA . SER A 1 101 ? 29.207 -1.427 21.648 1.000 16.685 441 SER A CA 1
ATOM 639 C C . SER A 1 101 ? 28.766 -2.627 22.514 1.000 16.687 441 SER A C 1
ATOM 640 O O . SER A 1 101 ? 29.501 -3.627 22.559 1.000 16.098 441 SER A O 1
ATOM 643 N N . THR A 1 102 ? 27.550 -2.581 23.065 1.000 18.155 442 THR A N 1
ATOM 644 C CA . THR A 1 102 ? 26.967 -3.665 23.895 1.000 19.590 442 THR A CA 1
ATOM 645 C C . THR A 1 102 ? 26.757 -4.900 23.025 1.000 20.375 442 THR A C 1
ATOM 646 O O . THR A 1 102 ? 27.223 -5.998 23.419 1.000 23.335 442 THR A O 1
ATOM 650 N N . ILE A 1 103 ? 26.170 -4.745 21.840 1.000 18.032 443 ILE A N 1
ATOM 651 C CA . ILE A 1 103 ? 25.920 -5.857 20.878 1.000 18.218 443 ILE A CA 1
ATOM 652 C C . ILE A 1 103 ? 27.244 -6.512 20.473 1.000 19.346 443 ILE A C 1
ATOM 653 O O . ILE A 1 103 ? 27.314 -7.754 20.472 1.000 18.690 443 ILE A O 1
ATOM 658 N N . LEU A 1 104 ? 28.266 -5.728 20.114 1.000 20.892 444 LEU A N 1
ATOM 659 C CA . LEU A 1 104 ? 29.528 -6.331 19.584 1.000 20.335 444 LEU A CA 1
ATOM 660 C C . LEU A 1 104 ? 30.223 -7.164 20.675 1.000 21.313 444 LEU A C 1
ATOM 661 O O . LEU A 1 104 ? 30.727 -8.258 20.331 1.000 20.423 444 LEU A O 1
ATOM 666 N N . ALA A 1 105 ? 30.299 -6.628 21.888 1.000 23.808 445 ALA A N 1
ATOM 667 C CA . ALA A 1 105 ? 30.801 -7.313 23.111 1.000 28.668 445 ALA A CA 1
ATOM 668 C C . ALA A 1 105 ? 30.115 -8.682 23.280 1.000 30.685 445 ALA A C 1
ATOM 669 O O . ALA A 1 105 ? 30.825 -9.673 23.419 1.000 37.456 445 ALA A O 1
ATOM 671 N N . ALA A 1 106 ? 28.788 -8.747 23.208 1.000 32.013 446 ALA A N 1
ATOM 672 C CA . ALA A 1 106 ? 28.009 -9.995 23.364 1.000 33.542 446 ALA A CA 1
ATOM 673 C C . ALA A 1 106 ? 28.383 -10.998 22.265 1.000 36.546 446 ALA A C 1
ATOM 674 O O . ALA A 1 106 ? 28.466 -12.221 22.553 1.000 33.663 446 ALA A O 1
ATOM 676 N N . ILE A 1 107 ? 28.599 -10.531 21.033 1.000 32.489 447 ILE A N 1
ATOM 677 C CA . ILE A 1 107 ? 28.988 -11.439 19.916 1.000 31.359 447 ILE A CA 1
ATOM 678 C C . ILE A 1 107 ? 30.392 -11.982 20.195 1.000 32.575 447 ILE A C 1
ATOM 679 O O . ILE A 1 107 ? 30.581 -13.209 20.009 1.000 33.503 447 ILE A O 1
ATOM 684 N N . VAL A 1 108 ? 31.308 -11.140 20.676 1.000 28.857 448 VAL A N 1
ATOM 685 C CA . VAL A 1 108 ? 32.738 -11.527 20.878 1.000 33.056 448 VAL A CA 1
ATOM 686 C C . VAL A 1 108 ? 32.753 -12.679 21.894 1.000 36.549 448 VAL A C 1
ATOM 687 O O . VAL A 1 108 ? 33.541 -13.631 21.726 1.000 38.352 448 VAL A O 1
ATOM 691 N N . ASN A 1 109 ? 31.853 -12.622 22.870 1.000 41.696 449 ASN A N 1
ATOM 692 C CA . ASN A 1 109 ? 31.801 -13.575 24.010 1.000 41.749 449 ASN A CA 1
ATOM 693 C C . ASN A 1 109 ? 31.192 -14.906 23.551 1.000 42.883 449 ASN A C 1
ATOM 694 O O . ASN A 1 109 ? 31.855 -15.944 23.801 1.000 38.467 449 ASN A O 1
ATOM 699 N N . HIS A 1 110 ? 30.043 -14.895 22.864 1.000 42.873 450 HIS A N 1
ATOM 700 C CA . HIS A 1 110 ? 29.461 -16.109 22.225 1.000 47.391 450 HIS A CA 1
ATOM 701 C C . HIS A 1 110 ? 30.472 -16.730 21.247 1.000 51.980 450 HIS A C 1
ATOM 704 N N . LEU A 1 111 ? 31.297 -15.882 20.615 1.000 53.484 451 LEU A N 1
ATOM 705 C CA . LEU A 1 111 ? 32.420 -16.296 19.729 1.000 51.993 451 LEU A CA 1
ATOM 706 C C . LEU A 1 111 ? 33.513 -16.980 20.563 1.000 54.262 451 LEU A C 1
ATOM 709 N N . GLN A 1 112 ? 34.011 -16.300 21.603 1.000 54.698 452 GLN A N 1
ATOM 710 C CA . GLN A 1 112 ? 35.305 -16.633 22.268 0.700 52.257 452 GLN A CA 1
ATOM 711 C C . GLN A 1 112 ? 35.138 -17.811 23.244 0.700 54.285 452 GLN A C 1
ATOM 715 N N . ASN A 1 113 ? 33.969 -17.948 23.877 0.700 53.936 453 ASN A N 1
ATOM 716 C CA . ASN A 1 113 ? 33.642 -19.068 24.802 0.700 53.238 453 ASN A CA 1
ATOM 717 C C . ASN A 1 113 ? 33.428 -20.351 23.989 0.600 55.519 453 ASN A C 1
ATOM 718 N N . SER A 1 114 ? 32.473 -20.297 23.054 1.000 59.583 454 SER A N 1
ATOM 719 C CA . ARG A 1 124 ? 37.871 -18.765 10.782 1.000 48.036 464 ARG A CA 1
ATOM 720 C C . ARG A 1 124 ? 37.357 -17.803 11.862 1.000 55.119 464 ARG A C 1
ATOM 721 O O . ARG A 1 124 ? 36.808 -16.735 11.498 1.000 51.286 464 ARG A O 1
ATOM 722 N N . ILE A 1 125 ? 37.520 -18.173 13.138 0.700 53.720 465 ILE A N 1
ATOM 723 C CA . ILE A 1 125 ? 37.087 -17.378 14.329 0.800 51.362 465 ILE A CA 1
ATOM 724 C C . ILE A 1 125 ? 37.820 -16.032 14.315 1.000 51.024 465 ILE A C 1
ATOM 725 O O . ILE A 1 125 ? 37.196 -15.018 14.667 1.000 52.676 465 ILE A O 1
ATOM 726 N N . LYS A 1 126 ? 39.091 -16.026 13.903 1.000 50.894 466 LYS A N 1
ATOM 727 C CA . LYS A 1 126 ? 40.007 -14.860 14.034 1.000 47.608 466 LYS A CA 1
ATOM 728 C C . LYS A 1 126 ? 39.718 -13.838 12.928 1.000 46.672 466 LYS A C 1
ATOM 729 O O . LYS A 1 126 ? 40.107 -12.666 13.098 1.000 46.628 466 LYS A O 1
ATOM 731 N N . GLN A 1 127 ? 39.116 -14.279 11.821 1.000 44.788 467 GLN A N 1
ATOM 732 C CA . GLN A 1 127 ? 38.619 -13.394 10.736 1.000 46.399 467 GLN A CA 1
ATOM 733 C C . GLN A 1 127 ? 37.515 -12.521 11.335 1.000 45.391 467 GLN A C 1
ATOM 734 O O . GLN A 1 127 ? 37.628 -11.287 11.230 1.000 46.265 467 GLN A O 1
ATOM 738 N N . VAL A 1 128 ? 36.529 -13.166 11.972 1.000 42.693 468 VAL A N 1
ATOM 739 C CA . VAL A 1 128 ? 35.329 -12.523 12.578 1.000 41.761 468 VAL A CA 1
ATOM 740 C C . VAL A 1 128 ? 35.807 -11.511 13.619 1.000 38.587 468 VAL A C 1
ATOM 741 O O . VAL A 1 128 ? 35.253 -10.399 13.636 1.000 39.796 468 VAL A O 1
ATOM 743 N N . MET A 1 129 ? 36.845 -11.848 14.389 1.000 34.460 469 MET A N 1
ATOM 744 C CA . MET A 1 129 ? 37.409 -10.980 15.458 1.000 33.879 469 MET A CA 1
ATOM 745 C C . MET A 1 129 ? 38.034 -9.727 14.848 1.000 32.233 469 MET A C 1
ATOM 746 O O . MET A 1 129 ? 37.874 -8.641 15.442 1.000 29.334 469 MET A O 1
ATOM 751 N N . GLU A 1 130 ? 38.851 -9.897 13.807 1.000 28.332 470 GLU A N 1
ATOM 752 C CA . GLU A 1 130 ? 39.465 -8.753 13.090 1.000 31.064 470 GLU A CA 1
ATOM 753 C C . GLU A 1 130 ? 38.365 -7.865 12.491 1.000 23.861 470 GLU A C 1
ATOM 754 O O . GLU A 1 130 ? 38.552 -6.653 12.510 1.000 22.992 470 GLU A O 1
ATOM 760 N N . HIS A 1 131 ? 37.316 -8.465 11.933 1.000 21.997 471 HIS A N 1
ATOM 761 C CA . HIS A 1 131 ? 36.158 -7.748 11.336 1.000 22.045 471 HIS A CA 1
ATOM 762 C C . HIS A 1 131 ? 35.485 -6.900 12.408 1.000 22.593 471 HIS A C 1
ATOM 763 O O . HIS A 1 131 ? 35.183 -5.701 12.148 1.000 19.693 471 HIS A O 1
ATOM 770 N N . ILE A 1 132 ? 35.242 -7.508 13.577 1.000 20.210 472 ILE A N 1
ATOM 771 C CA . ILE A 1 132 ? 34.581 -6.819 14.712 1.000 20.470 472 ILE A CA 1
ATOM 772 C C . ILE A 1 132 ? 35.468 -5.666 15.120 1.000 18.345 472 ILE A C 1
ATOM 773 O O . ILE A 1 132 ? 34.934 -4.569 15.389 1.000 18.309 472 ILE A O 1
ATOM 778 N N . TRP A 1 133 ? 36.791 -5.885 15.162 1.000 17.411 473 TRP A N 1
ATOM 779 C CA . TRP A 1 133 ? 37.753 -4.820 15.521 1.000 16.474 473 TRP A CA 1
ATOM 780 C C . TRP A 1 133 ? 37.683 -3.691 14.471 1.000 15.095 473 TRP A C 1
ATOM 781 O O . TRP A 1 133 ? 37.737 -2.499 14.827 1.000 12.980 473 TRP A O 1
ATOM 792 N N . LYS A 1 134 ? 37.636 -4.051 13.199 1.000 14.227 474 LYS A N 1
ATOM 793 C CA . LYS A 1 134 ? 37.561 -3.025 12.122 1.000 14.423 474 LYS A CA 1
ATOM 794 C C . LYS A 1 134 ? 36.269 -2.212 12.289 1.000 13.179 474 LYS A C 1
ATOM 795 O O . LYS A 1 134 ? 36.308 -0.976 12.136 1.000 13.855 474 LYS A O 1
ATOM 801 N N . LEU A 1 135 ? 35.162 -2.887 12.548 1.000 14.339 475 LEU A N 1
ATOM 802 C CA . LEU A 1 135 ? 33.825 -2.229 12.714 1.000 14.685 475 LEU A CA 1
ATOM 803 C C . LEU A 1 135 ? 33.870 -1.275 13.921 1.000 14.587 475 LEU A C 1
ATOM 804 O O . LEU A 1 135 ? 33.462 -0.079 13.795 1.000 11.983 475 LEU A O 1
ATOM 809 N N . GLN A 1 136 ? 34.427 -1.722 15.055 1.000 15.630 476 GLN A N 1
ATOM 810 C CA . GLN A 1 136 ? 34.605 -0.868 16.257 1.000 16.883 476 GLN A CA 1
ATOM 811 C C . GLN A 1 136 ? 35.444 0.352 15.901 1.000 15.987 476 GLN A C 1
ATOM 812 O O . GLN A 1 136 ? 35.060 1.461 16.284 1.000 15.296 476 GLN A O 1
ATOM 818 N N . GLU A 1 137 ? 36.591 0.166 15.238 1.000 14.345 477 GLU A N 1
ATOM 819 C CA . GLU A 1 137 ? 37.480 1.299 14.908 1.000 14.994 477 GLU A CA 1
ATOM 820 C C . GLU A 1 137 ? 36.776 2.258 13.939 1.000 12.745 477 GLU A C 1
ATOM 821 O O . GLU A 1 137 ? 36.963 3.487 14.052 1.000 11.914 477 GLU A O 1
ATOM 827 N N . PHE A 1 138 ? 36.018 1.723 12.997 1.000 11.240 478 PHE A N 1
ATOM 828 C CA . PHE A 1 138 ? 35.296 2.571 12.017 1.000 10.405 478 PHE A CA 1
ATOM 829 C C . PHE A 1 138 ? 34.267 3.431 12.754 1.000 11.090 478 PHE A C 1
ATOM 830 O O . PHE A 1 138 ? 34.319 4.673 12.640 1.000 10.215 478 PHE A O 1
ATOM 838 N N . CYS A 1 139 ? 33.408 2.783 13.529 1.000 11.898 479 CYS A N 1
ATOM 839 C CA . CYS A 1 139 ? 32.370 3.479 14.320 1.000 14.566 479 CYS A CA 1
ATOM 840 C C . CYS A 1 139 ? 33.004 4.538 15.222 1.000 15.937 479 CYS A C 1
ATOM 841 O O . CYS A 1 139 ? 32.498 5.681 15.189 1.000 14.145 479 CYS A O 1
ATOM 844 N N . ASN A 1 140 ? 34.123 4.237 15.919 1.000 17.276 480 ASN A N 1
ATOM 845 C CA . ASN A 1 140 ? 34.806 5.241 16.771 1.000 17.696 480 ASN A CA 1
ATOM 846 C C . ASN A 1 140 ? 35.364 6.382 15.939 1.000 17.372 480 ASN A C 1
ATOM 847 O O . ASN A 1 140 ? 35.285 7.509 16.392 1.000 16.881 480 ASN A O 1
ATOM 852 N N . SER A 1 141 ? 35.947 6.114 14.765 1.000 15.104 481 SER A N 1
ATOM 853 C CA . SER A 1 141 ? 36.543 7.157 13.907 1.000 14.691 481 SER A CA 1
ATOM 854 C C . SER A 1 141 ? 35.430 8.120 13.491 1.000 12.971 481 SER A C 1
ATOM 855 O O . SER A 1 141 ? 35.698 9.294 13.346 1.000 12.789 481 SER A O 1
ATOM 858 N N . MET A 1 142 ? 34.223 7.628 13.245 1.000 12.173 482 MET A N 1
ATOM 859 C CA . MET A 1 142 ? 33.130 8.513 12.755 1.000 12.614 482 MET A CA 1
ATOM 860 C C . MET A 1 142 ? 32.618 9.367 13.930 1.000 13.190 482 MET A C 1
ATOM 861 O O . MET A 1 142 ? 32.459 10.594 13.737 1.000 12.555 482 MET A O 1
ATOM 866 N N . ALA A 1 143 ? 32.485 8.755 15.113 1.000 14.167 483 ALA A N 1
ATOM 867 C CA . ALA A 1 143 ? 32.043 9.457 16.355 1.000 16.601 483 ALA A CA 1
ATOM 868 C C . ALA A 1 143 ? 33.044 10.569 16.670 1.000 17.625 483 ALA A C 1
ATOM 869 O O . ALA A 1 143 ? 32.616 11.732 16.866 1.000 18.065 483 ALA A O 1
ATOM 871 N N . LYS A 1 144 ? 34.342 10.270 16.637 1.000 18.992 484 LYS A N 1
ATOM 872 C CA . LYS A 1 144 ? 35.396 11.268 16.954 1.000 20.798 484 LYS A CA 1
ATOM 873 C C . LYS A 1 144 ? 35.301 12.471 16.014 1.000 19.529 484 LYS A C 1
ATOM 874 O O . LYS A 1 144 ? 35.704 13.533 16.415 1.000 18.877 484 LYS A O 1
ATOM 880 N N . LEU A 1 145 ? 34.851 12.306 14.771 1.000 17.584 485 LEU A N 1
ATOM 881 C CA . LEU A 1 145 ? 34.707 13.430 13.813 1.000 17.604 485 LEU A CA 1
ATOM 882 C C . LEU A 1 145 ? 33.348 14.125 13.963 1.000 14.492 485 LEU A C 1
ATOM 883 O O . LEU A 1 145 ? 33.168 15.114 13.286 1.000 15.566 485 LEU A O 1
ATOM 888 N N . ASP A 1 146 ? 32.413 13.580 14.727 1.000 16.408 486 ASP A N 1
ATOM 889 C CA . ASP A 1 146 ? 31.053 14.155 14.913 1.000 17.523 486 ASP A CA 1
ATOM 890 C C . ASP A 1 146 ? 30.370 14.251 13.545 1.000 15.336 486 ASP A C 1
ATOM 891 O O . ASP A 1 146 ? 29.842 15.320 13.203 1.000 13.899 486 ASP A O 1
ATOM 896 N N . ILE A 1 147 ? 30.486 13.198 12.731 1.000 13.131 487 ILE A N 1
ATOM 897 C CA . ILE A 1 147 ? 29.813 13.157 11.406 1.000 12.225 487 ILE A CA 1
ATOM 898 C C . ILE A 1 147 ? 28.326 13.423 11.642 1.000 11.753 487 ILE A C 1
ATOM 899 O O . ILE A 1 147 ? 27.734 12.711 12.458 1.000 12.839 487 ILE A O 1
ATOM 904 N N . ASP A 1 148 ? 27.746 14.386 10.940 1.000 12.983 488 ASP A N 1
ATOM 905 C CA . ASP A 1 148 ? 26.328 14.792 11.109 1.000 13.494 488 ASP A CA 1
ATOM 906 C C . ASP A 1 148 ? 25.462 14.072 10.065 1.000 13.331 488 ASP A C 1
ATOM 907 O O . ASP A 1 148 ? 26.024 13.397 9.166 1.000 13.568 488 ASP A O 1
ATOM 912 N N . GLY A 1 149 ? 24.136 14.239 10.170 1.000 12.024 489 GLY A N 1
ATOM 913 C CA . GLY A 1 149 ? 23.139 13.599 9.299 1.000 11.699 489 GLY A CA 1
ATOM 914 C C . GLY A 1 149 ? 23.332 13.953 7.838 1.000 11.383 489 GLY A C 1
ATOM 915 O O . GLY A 1 149 ? 23.118 13.084 6.985 1.000 11.596 489 GLY A O 1
ATOM 916 N N . TYR A 1 150 ? 23.694 15.196 7.520 1.000 13.113 490 TYR A N 1
ATOM 917 C CA . TYR A 1 150 ? 23.946 15.617 6.123 1.000 14.725 490 TYR A CA 1
ATOM 918 C C . TYR A 1 150 ? 25.167 14.869 5.573 1.000 12.254 490 TYR A C 1
ATOM 919 O O . TYR A 1 150 ? 25.174 14.426 4.424 1.000 11.131 490 TYR A O 1
ATOM 928 N N . GLU A 1 151 ? 26.232 14.858 6.351 1.000 10.803 491 GLU A N 1
ATOM 929 C CA . GLU A 1 151 ? 27.510 14.259 5.919 1.000 10.449 491 GLU A CA 1
ATOM 930 C C . GLU A 1 151 ? 27.268 12.763 5.684 1.000 8.500 491 GLU A C 1
ATOM 931 O O . GLU A 1 151 ? 27.699 12.277 4.654 1.000 8.519 491 GLU A O 1
ATOM 937 N N . TYR A 1 152 ? 26.546 12.078 6.554 1.000 7.420 492 TYR A N 1
ATOM 938 C CA . TYR A 1 152 ? 26.210 10.638 6.381 1.000 7.251 492 TYR A CA 1
ATOM 939 C C . TYR A 1 152 ? 25.385 10.393 5.109 1.000 7.135 492 TYR A C 1
ATOM 940 O O . TYR A 1 152 ? 25.656 9.475 4.402 1.000 6.457 492 TYR A O 1
ATOM 949 N N . ALA A 1 153 ? 24.374 11.213 4.836 1.000 7.299 493 ALA A N 1
ATOM 950 C CA . ALA A 1 153 ? 23.585 11.082 3.588 1.000 7.386 493 ALA A CA 1
ATOM 951 C C . ALA A 1 153 ? 24.490 11.177 2.352 1.000 7.727 493 ALA A C 1
ATOM 952 O O . ALA A 1 153 ? 24.370 10.337 1.446 1.000 7.176 493 ALA A O 1
ATOM 954 N N . TYR A 1 154 ? 25.364 12.183 2.280 1.000 8.910 494 TYR A N 1
ATOM 955 C CA . TYR A 1 154 ? 26.314 12.311 1.156 1.000 10.105 494 TYR A CA 1
ATOM 956 C C . TYR A 1 154 ? 27.295 11.154 1.111 1.000 8.954 494 TYR A C 1
ATOM 957 O O . TYR A 1 154 ? 27.574 10.702 -0.013 1.000 8.061 494 TYR A O 1
ATOM 966 N N . LEU A 1 155 ? 27.869 10.750 2.246 1.000 8.068 495 LEU A N 1
ATOM 967 C CA . LEU A 1 155 ? 28.792 9.585 2.232 1.000 8.405 495 LEU A CA 1
ATOM 968 C C . LEU A 1 155 ? 28.089 8.345 1.666 1.000 7.731 495 LEU A C 1
ATOM 969 O O . LEU A 1 155 ? 28.728 7.603 0.895 1.000 7.968 495 LEU A O 1
ATOM 974 N N . LYS A 1 156 ? 26.835 8.103 2.038 1.000 7.717 496 LYS A N 1
ATOM 975 C CA . LYS A 1 156 ? 26.062 6.942 1.525 1.000 7.568 496 LYS A CA 1
ATOM 976 C C . LYS A 1 156 ? 25.870 7.102 0.024 1.000 7.380 496 LYS A C 1
ATOM 977 O O . LYS A 1 156 ? 25.934 6.132 -0.688 1.000 6.952 496 LYS A O 1
ATOM 983 N N . ALA A 1 157 ? 25.575 8.312 -0.437 1.000 7.804 497 ALA A N 1
ATOM 984 C CA . ALA A 1 157 ? 25.328 8.540 -1.877 1.000 7.758 497 ALA A CA 1
ATOM 985 C C . ALA A 1 157 ? 26.634 8.270 -2.615 1.000 7.881 497 ALA A C 1
ATOM 986 O O . ALA A 1 157 ? 26.584 7.644 -3.684 1.000 8.208 497 ALA A O 1
ATOM 988 N N . ILE A 1 158 ? 27.788 8.681 -2.056 1.000 7.496 498 ILE A N 1
ATOM 989 C CA . ILE A 1 158 ? 29.100 8.440 -2.724 1.000 7.767 498 ILE A CA 1
ATOM 990 C C . ILE A 1 158 ? 29.348 6.927 -2.829 1.000 8.171 498 ILE A C 1
ATOM 991 O O . ILE A 1 158 ? 29.830 6.439 -3.888 1.000 8.350 498 ILE A O 1
ATOM 996 N N . VAL A 1 159 ? 29.037 6.141 -1.806 1.000 9.037 499 VAL A N 1
ATOM 997 C CA . VAL A 1 159 ? 29.270 4.663 -1.906 1.000 9.860 499 VAL A CA 1
ATOM 998 C C . VAL A 1 159 ? 28.250 4.004 -2.831 1.000 9.598 499 VAL A C 1
ATOM 999 O O . VAL A 1 159 ? 28.628 3.052 -3.506 1.000 12.041 499 VAL A O 1
ATOM 1003 N N . LEU A 1 160 ? 27.012 4.477 -2.852 1.000 9.911 500 LEU A N 1
ATOM 1004 C CA . LEU A 1 160 ? 25.888 3.906 -3.629 1.000 9.984 500 LEU A CA 1
ATOM 1005 C C . LEU A 1 160 ? 26.195 4.074 -5.112 1.000 11.020 500 LEU A C 1
ATOM 1006 O O . LEU A 1 160 ? 25.928 3.147 -5.854 1.000 10.827 500 LEU A O 1
ATOM 1011 N N . PHE A 1 161 ? 26.664 5.252 -5.517 1.000 10.756 501 PHE A N 1
ATOM 1012 C CA . PHE A 1 161 ? 26.902 5.563 -6.949 1.000 11.724 501 PHE A CA 1
ATOM 1013 C C . PHE A 1 161 ? 28.374 5.352 -7.298 1.000 13.290 501 PHE A C 1
ATOM 1014 O O . PHE A 1 161 ? 28.888 6.098 -8.113 1.000 16.399 501 PHE A O 1
ATOM 1022 N N . SER A 1 162 ? 29.049 4.365 -6.711 1.000 13.964 502 SER A N 1
ATOM 1023 C CA . SER A 1 162 ? 30.457 4.059 -7.044 1.000 15.217 502 SER A CA 1
ATOM 1024 C C . SER A 1 162 ? 30.493 3.375 -8.409 1.000 16.312 502 SER A C 1
ATOM 1025 O O . SER A 1 162 ? 29.824 2.371 -8.624 1.000 16.019 502 SER A O 1
ATOM 1028 N N . PRO A 1 163 ? 31.294 3.880 -9.374 1.000 18.858 503 PRO A N 1
ATOM 1029 C CA . PRO A 1 163 ? 31.399 3.238 -10.689 1.000 18.392 503 PRO A CA 1
ATOM 1030 C C . PRO A 1 163 ? 32.453 2.134 -10.700 1.000 19.233 503 PRO A C 1
ATOM 1031 O O . PRO A 1 163 ? 32.716 1.635 -11.760 1.000 19.678 503 PRO A O 1
ATOM 1035 N N . ASP A 1 164 ? 33.020 1.768 -9.536 1.000 17.254 504 ASP A N 1
ATOM 1036 C CA . ASP A 1 164 ? 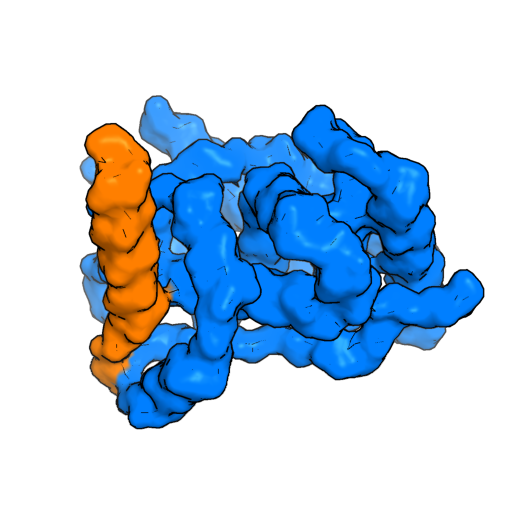34.179 0.848 -9.435 1.000 19.027 504 ASP A CA 1
ATOM 1037 C C . ASP A 1 164 ? 33.724 -0.609 -9.597 1.000 20.472 504 ASP A C 1
ATOM 1038 O O . ASP A 1 164 ? 34.576 -1.451 -9.743 1.000 17.156 504 ASP A O 1
ATOM 1043 N N . HIS A 1 165 ? 32.439 -0.919 -9.449 1.000 22.491 505 HIS A N 1
ATOM 1044 C CA . HIS A 1 165 ? 31.958 -2.326 -9.322 1.000 25.813 505 HIS A CA 1
ATOM 1045 C C . HIS A 1 165 ? 31.791 -2.909 -10.712 1.000 26.423 505 HIS A C 1
ATOM 1046 O O . HIS A 1 165 ? 31.279 -2.229 -11.594 1.000 26.537 505 HIS A O 1
ATOM 1053 N N . PRO A 1 166 ? 32.279 -4.147 -10.949 1.000 31.688 506 PRO A N 1
ATOM 1054 C CA . PRO A 1 166 ? 32.287 -4.746 -12.287 1.000 35.730 506 PRO A CA 1
ATOM 1055 C C . PRO A 1 166 ? 30.916 -5.118 -12.876 1.000 37.245 506 PRO A C 1
ATOM 1059 N N . GLY A 1 167 ? 29.883 -5.192 -12.036 1.000 42.905 507 GLY A N 1
ATOM 1060 C CA . GLY A 1 167 ? 28.526 -5.600 -12.458 0.800 48.043 507 GLY A CA 1
ATOM 1061 C C . GLY A 1 167 ? 27.818 -4.537 -13.285 0.600 49.990 507 GLY A C 1
ATOM 1062 N N . LEU A 1 168 ? 27.790 -3.301 -12.767 0.700 50.952 508 LEU A N 1
ATOM 1063 C CA . LEU A 1 168 ? 26.980 -2.170 -13.310 1.000 50.885 508 LEU A CA 1
ATOM 1064 C C . LEU A 1 168 ? 27.147 -2.108 -14.834 1.000 49.884 508 LEU A C 1
ATOM 1065 O O . LEU A 1 168 ? 28.188 -2.564 -15.326 1.000 54.283 508 LEU A O 1
ATOM 1068 N N . THR A 1 169 ? 26.165 -1.544 -15.542 1.000 47.082 509 THR A N 1
ATOM 1069 C CA . THR A 1 169 ? 26.141 -1.447 -17.028 0.500 52.471 509 THR A CA 1
ATOM 1070 C C . THR A 1 169 ? 26.363 -0.003 -17.503 0.400 55.410 509 THR A C 1
ATOM 1071 N N . SER A 1 170 ? 25.928 0.989 -16.710 1.000 59.045 510 SER A N 1
ATOM 1072 C CA . SER A 1 170 ? 25.811 2.415 -17.128 1.000 55.693 510 SER A CA 1
ATOM 1073 C C . SER A 1 170 ? 26.782 3.294 -16.331 1.000 49.690 510 SER A C 1
ATOM 1074 O O . SER A 1 170 ? 26.336 4.284 -15.716 1.000 44.418 510 SER A O 1
ATOM 1075 N N . THR A 1 171 ? 28.066 2.940 -16.364 1.000 51.169 511 THR A N 1
ATOM 1076 C CA . THR A 1 171 ? 29.155 3.566 -15.574 1.000 47.277 511 THR A CA 1
ATOM 1077 C C . THR A 1 171 ? 29.085 5.095 -15.694 1.000 45.642 511 THR A C 1
ATOM 1078 O O . THR A 1 171 ? 29.175 5.752 -14.645 1.000 41.472 511 THR A O 1
ATOM 1082 N N . SER A 1 172 ? 28.922 5.635 -16.909 1.000 40.932 512 SER A N 1
ATOM 1083 C CA . SER A 1 172 ? 29.007 7.093 -17.205 1.000 35.719 512 SER A CA 1
ATOM 1084 C C . SER A 1 172 ? 28.021 7.874 -16.331 1.000 31.194 512 SER A C 1
ATOM 1085 O O . SER A 1 172 ? 28.432 8.868 -15.683 1.000 26.250 512 SER A O 1
ATOM 1087 N N . GLN A 1 173 ? 26.760 7.452 -16.314 1.000 29.722 513 GLN A N 1
ATOM 1088 C CA . GLN A 1 173 ? 25.687 8.167 -15.574 1.000 29.362 513 GLN A CA 1
ATOM 1089 C C . GLN A 1 173 ? 25.906 8.027 -14.052 1.000 24.509 513 GLN A C 1
ATOM 1090 O O . GLN A 1 173 ? 25.634 8.985 -13.314 1.000 21.427 513 GLN A O 1
ATOM 1096 N N . ILE A 1 174 ? 26.326 6.856 -13.581 1.000 24.507 514 ILE A N 1
ATOM 1097 C CA . ILE A 1 174 ? 26.535 6.598 -12.121 1.000 24.322 514 ILE A CA 1
ATOM 1098 C C . ILE A 1 174 ? 27.694 7.489 -11.653 1.000 23.652 514 ILE A C 1
ATOM 1099 O O . ILE A 1 174 ? 27.545 8.156 -10.622 1.000 21.138 514 ILE A O 1
ATOM 1104 N N . GLU A 1 175 ? 28.740 7.600 -12.473 1.000 23.694 515 GLU A N 1
ATOM 1105 C CA . GLU A 1 175 ? 29.925 8.462 -12.235 1.000 26.511 515 GLU A CA 1
ATOM 1106 C C . GLU A 1 175 ? 29.476 9.913 -12.027 1.000 22.676 515 GLU A C 1
ATOM 1107 O O . GLU A 1 175 ? 29.961 10.542 -11.094 1.000 18.739 515 GLU A O 1
ATOM 1113 N N . LYS A 1 176 ? 28.566 10.431 -12.855 1.000 22.515 516 LYS A N 1
ATOM 1114 C CA . LYS A 1 176 ? 28.080 11.827 -12.767 1.000 19.622 516 LYS A CA 1
ATOM 1115 C C . LYS A 1 176 ? 27.296 12.011 -11.471 1.000 17.569 516 LYS A C 1
ATOM 1116 O O . LYS A 1 176 ? 27.401 13.094 -10.834 1.000 17.055 516 LYS A O 1
ATOM 1118 N N . PHE A 1 177 ? 26.500 11.016 -11.081 1.000 15.999 517 PHE A N 1
ATOM 1119 C CA . PHE A 1 177 ? 25.738 11.080 -9.803 1.000 14.808 517 PHE A CA 1
ATOM 1120 C C . PHE A 1 177 ? 26.733 11.130 -8.635 1.000 13.414 517 PHE A C 1
ATOM 1121 O O . PHE A 1 177 ? 26.538 11.927 -7.715 1.000 13.259 517 PHE A O 1
ATOM 1127 N N . GLN A 1 178 ? 27.769 10.297 -8.676 1.000 14.793 518 GLN A N 1
ATOM 1128 C CA . GLN A 1 178 ? 28.815 10.294 -7.612 1.000 16.085 518 GLN A CA 1
ATOM 1129 C C . GLN A 1 178 ? 29.521 11.655 -7.559 1.000 16.655 518 GLN A C 1
ATOM 1130 O O . GLN A 1 178 ? 29.704 12.167 -6.468 1.000 16.587 518 GLN A O 1
ATOM 1136 N N . GLU A 1 179 ? 29.865 12.237 -8.712 1.000 17.403 519 GLU A N 1
ATOM 1137 C CA . GLU A 1 179 ? 30.503 13.581 -8.769 1.000 18.902 519 GLU A CA 1
ATOM 1138 C C . GLU A 1 179 ? 29.600 14.636 -8.144 1.000 15.591 519 GLU A C 1
ATOM 1139 O O . GLU A 1 179 ? 30.135 15.469 -7.436 1.000 15.233 519 GLU A O 1
ATOM 1145 N N . LYS A 1 180 ? 28.284 14.628 -8.389 1.000 15.588 520 LYS A N 1
ATOM 1146 C CA . LYS A 1 180 ? 27.324 15.568 -7.747 1.000 15.678 520 LYS A CA 1
ATOM 1147 C C . LYS A 1 180 ? 27.305 15.394 -6.224 1.000 14.350 520 LYS A C 1
ATOM 1148 O O . LYS A 1 180 ? 27.303 16.419 -5.518 1.000 14.212 520 LYS A O 1
ATOM 1152 N N . ALA A 1 181 ? 27.319 14.148 -5.717 1.000 12.795 521 ALA A N 1
ATOM 1153 C CA . ALA A 1 181 ? 27.353 13.899 -4.262 1.000 11.685 521 ALA A CA 1
ATOM 1154 C C . ALA A 1 181 ? 28.605 14.563 -3.651 1.000 11.196 521 ALA A C 1
ATOM 1155 O O . ALA A 1 181 ? 28.454 15.212 -2.612 1.000 11.226 521 ALA A O 1
ATOM 1157 N N . GLN A 1 182 ? 29.770 14.367 -4.254 1.000 12.954 522 GLN A N 1
ATOM 1158 C CA . GLN A 1 182 ? 31.067 14.952 -3.825 1.000 14.398 522 GLN A CA 1
ATOM 1159 C C . GLN A 1 182 ? 30.951 16.473 -3.773 1.000 15.090 522 GLN A C 1
ATOM 1160 O O . GLN A 1 182 ? 31.328 17.067 -2.773 1.000 13.974 522 GLN A O 1
ATOM 1166 N N . MET A 1 183 ? 30.407 17.081 -4.823 1.000 15.893 523 MET A N 1
ATOM 1167 C CA . MET A 1 183 ? 30.313 18.569 -4.919 1.000 17.315 523 MET A CA 1
ATOM 1168 C C . MET A 1 183 ? 29.365 19.121 -3.854 1.000 15.583 523 MET A C 1
ATOM 1169 O O . MET A 1 183 ? 29.742 20.088 -3.138 1.000 14.030 523 MET A O 1
ATOM 1174 N N . GLU A 1 184 ? 28.216 18.469 -3.677 1.000 15.189 524 GLU A N 1
ATOM 1175 C CA . GLU A 1 184 ? 27.205 18.852 -2.673 1.000 15.019 524 GLU A CA 1
ATOM 1176 C C . GLU A 1 184 ? 27.771 18.640 -1.271 1.000 13.714 524 GLU A C 1
ATOM 1177 O O . GLU A 1 184 ? 27.563 19.532 -0.429 1.000 12.840 524 GLU A O 1
ATOM 1183 N N . LEU A 1 185 ? 28.496 17.546 -1.006 1.000 11.743 525 LEU A N 1
ATOM 1184 C CA . LEU A 1 185 ? 29.132 17.400 0.335 1.000 11.816 525 LEU A CA 1
ATOM 1185 C C . LEU A 1 185 ? 30.150 18.526 0.600 1.000 11.195 525 LEU A C 1
ATOM 1186 O O . LEU A 1 185 ? 30.142 19.068 1.726 1.000 10.112 525 LEU A O 1
ATOM 1191 N N . GLN A 1 186 ? 31.014 18.861 -0.355 1.000 13.417 526 GLN A N 1
ATOM 1192 C CA . GLN A 1 186 ? 32.017 19.957 -0.167 1.000 14.737 526 GLN A CA 1
ATOM 1193 C C . GLN A 1 186 ? 31.299 21.285 0.142 1.000 16.575 526 GLN A C 1
ATOM 1194 O O . GLN A 1 186 ? 31.643 21.941 1.148 1.000 16.149 526 GLN A O 1
ATOM 1200 N N . ASP A 1 187 ? 30.283 21.646 -0.649 1.000 18.685 527 ASP A N 1
ATOM 1201 C CA . ASP A 1 187 ? 29.505 22.907 -0.419 1.000 19.580 527 ASP A CA 1
ATOM 1202 C C . ASP A 1 187 ? 28.925 22.911 0.988 1.000 17.816 527 ASP A C 1
ATOM 1203 O O . ASP A 1 187 ? 29.045 23.967 1.682 1.000 19.183 527 ASP A O 1
ATOM 1208 N N . TYR A 1 188 ? 28.323 21.800 1.437 1.000 14.919 528 TYR A N 1
ATOM 1209 C CA . TYR A 1 188 ? 27.757 21.694 2.796 1.000 13.947 528 TYR A CA 1
ATOM 1210 C C . TYR A 1 188 ? 28.858 21.864 3.846 1.000 15.348 528 TYR A C 1
ATOM 1211 O O . TYR A 1 188 ? 28.624 22.519 4.882 1.000 15.062 528 TYR A O 1
ATOM 1220 N N . VAL A 1 189 ? 30.009 21.194 3.669 1.000 15.722 529 VAL A N 1
ATOM 1221 C CA . VAL A 1 189 ? 31.069 21.225 4.719 1.000 16.864 529 VAL A CA 1
ATOM 1222 C C . VAL A 1 189 ? 31.639 22.658 4.760 1.000 17.921 529 VAL A C 1
ATOM 1223 O O . VAL A 1 189 ? 31.850 23.147 5.859 1.000 19.151 529 VAL A O 1
ATOM 1227 N N . GLN A 1 190 ? 31.858 23.294 3.615 1.000 19.495 530 GLN A N 1
ATOM 1228 C CA . GLN A 1 190 ? 32.391 24.691 3.546 1.000 24.499 530 GLN A CA 1
ATOM 1229 C C . GLN A 1 190 ? 31.409 25.680 4.204 1.000 25.448 530 GLN A C 1
ATOM 1230 O O . GLN A 1 190 ? 31.851 26.509 5.014 1.000 27.535 530 GLN A O 1
ATOM 1236 N N . LYS A 1 191 ? 30.110 25.541 3.946 1.000 26.293 531 LYS A N 1
ATOM 1237 C CA . LYS A 1 191 ? 29.074 26.430 4.534 1.000 29.458 531 LYS A CA 1
ATOM 1238 C C . LYS A 1 191 ? 28.936 26.199 6.044 1.000 27.885 531 LYS A C 1
ATOM 1239 O O . LYS A 1 191 ? 28.738 27.177 6.765 1.000 29.814 531 LYS A O 1
ATOM 1245 N N . THR A 1 192 ? 28.979 24.951 6.512 1.000 25.381 532 THR A N 1
ATOM 1246 C CA . THR A 1 192 ? 28.590 24.561 7.892 1.000 25.076 532 THR A CA 1
ATOM 1247 C C . THR A 1 192 ? 29.795 24.542 8.834 1.000 26.254 532 THR A C 1
ATOM 1248 O O . THR A 1 192 ? 29.576 24.738 10.048 1.000 28.046 532 THR A O 1
ATOM 1252 N N . TYR A 1 193 ? 31.006 24.280 8.322 1.000 27.513 533 TYR A N 1
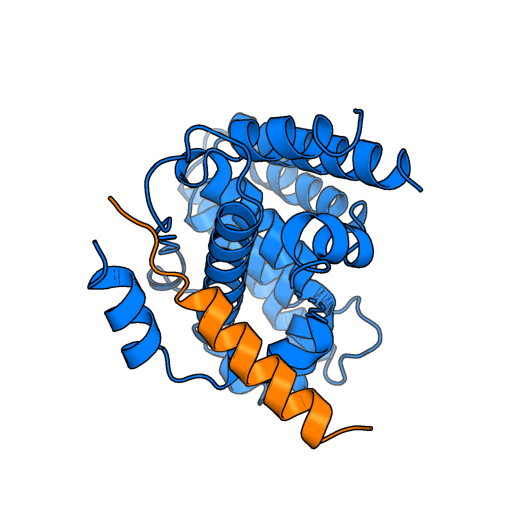ATOM 1253 C CA . TYR A 1 193 ? 32.217 24.064 9.161 1.000 26.013 533 TYR A CA 1
ATOM 1254 C C . TYR A 1 193 ? 33.358 24.891 8.561 1.000 29.563 533 TYR A C 1
ATOM 1255 O O . TYR A 1 193 ? 34.456 24.340 8.330 1.000 27.543 533 TYR A O 1
ATOM 1264 N N . SER A 1 194 ? 33.104 26.190 8.336 1.000 27.801 534 SER A N 1
ATOM 1265 C CA . SER A 1 194 ? 34.002 27.120 7.599 1.000 29.987 534 SER A CA 1
ATOM 1266 C C . SER A 1 194 ? 35.363 27.231 8.303 1.000 29.130 534 SER A C 1
ATOM 1267 O O . SER A 1 194 ? 36.373 27.394 7.597 1.000 31.811 534 SER A O 1
ATOM 1270 N N . GLU A 1 195 ? 35.392 27.124 9.629 1.000 28.131 535 GLU A N 1
ATOM 1271 C CA . GLU A 1 195 ? 36.621 27.284 10.451 1.000 33.549 535 GLU A CA 1
ATOM 1272 C C . GLU A 1 195 ? 37.434 25.981 10.461 1.000 36.799 535 GLU A C 1
ATOM 1273 O O . GLU A 1 195 ? 38.584 26.030 10.927 1.000 41.853 535 GLU A O 1
ATOM 1275 N N . ASP A 1 196 ? 36.844 24.853 10.031 1.000 32.421 536 ASP A N 1
ATOM 1276 C CA . ASP A 1 196 ? 37.498 23.515 10.010 1.000 28.840 536 ASP A CA 1
ATOM 1277 C C . ASP A 1 196 ? 37.913 23.264 8.559 1.000 25.967 536 ASP A C 1
ATOM 1278 O O . ASP A 1 196 ? 37.204 22.561 7.818 1.000 23.350 536 ASP A O 1
ATOM 1283 N N . THR A 1 197 ? 39.011 23.895 8.167 1.000 22.854 537 THR A N 1
ATOM 1284 C CA . THR A 1 197 ? 39.558 23.961 6.794 1.000 23.749 537 THR A CA 1
ATOM 1285 C C . THR A 1 197 ? 39.693 22.559 6.199 1.000 16.783 537 THR A C 1
ATOM 1286 O O . THR A 1 197 ? 39.545 22.415 4.985 1.000 13.637 537 THR A O 1
ATOM 1290 N N . TYR A 1 198 ? 40.039 21.593 7.028 1.000 15.244 538 TYR A N 1
ATOM 1291 C CA . TYR A 1 198 ? 40.518 20.260 6.554 1.000 16.115 538 TYR A CA 1
ATOM 1292 C C . TYR A 1 198 ? 39.449 19.180 6.737 1.000 15.718 538 TYR A C 1
ATOM 1293 O O . TYR A 1 198 ? 39.732 18.003 6.442 1.000 16.182 538 TYR A O 1
ATOM 1302 N N . ARG A 1 199 ? 38.240 19.557 7.109 1.000 14.782 539 ARG A N 1
ATOM 1303 C CA . ARG A 1 199 ? 37.204 18.577 7.522 1.000 14.779 539 ARG A CA 1
ATOM 1304 C C . ARG A 1 199 ? 36.834 17.651 6.344 1.000 14.258 539 ARG A C 1
ATOM 1305 O O . ARG A 1 199 ? 36.665 16.413 6.577 1.000 13.534 539 ARG A O 1
ATOM 1313 N N . LEU A 1 200 ? 36.605 18.218 5.168 1.000 14.129 540 LEU A N 1
ATOM 1314 C CA . LEU A 1 200 ? 36.117 17.426 4.005 1.000 15.058 540 LEU A CA 1
ATOM 1315 C C . LEU A 1 200 ? 37.130 16.307 3.715 1.000 14.941 540 LEU A C 1
ATOM 1316 O O . LEU A 1 200 ? 36.697 15.139 3.573 1.000 13.217 540 LEU A O 1
ATOM 1321 N N . ALA A 1 201 ? 38.415 16.650 3.644 1.000 14.118 541 ALA A N 1
ATOM 1322 C CA . ALA A 1 201 ? 39.500 15.683 3.374 1.000 15.154 541 ALA A CA 1
ATOM 1323 C C . ALA A 1 201 ? 39.460 14.589 4.449 1.000 15.051 541 ALA A C 1
ATOM 1324 O O . ALA A 1 201 ? 39.565 13.386 4.079 1.000 13.224 541 ALA A O 1
ATOM 1326 N N . ARG A 1 202 ? 39.282 14.977 5.721 1.000 15.366 542 ARG A N 1
ATOM 1327 C CA . ARG A 1 202 ? 39.249 14.028 6.862 1.000 17.060 542 ARG A CA 1
ATOM 1328 C C . ARG A 1 202 ? 38.114 13.032 6.665 1.000 14.730 542 ARG A C 1
ATOM 1329 O O . ARG A 1 202 ? 38.315 11.841 6.902 1.000 11.728 542 ARG A O 1
ATOM 1337 N N . ILE A 1 203 ? 36.945 13.520 6.276 1.000 12.895 543 ILE A N 1
ATOM 1338 C CA . ILE A 1 203 ? 35.753 12.651 6.103 1.000 14.383 543 ILE A CA 1
ATOM 1339 C C . ILE A 1 203 ? 35.970 11.710 4.910 1.000 12.553 543 ILE A C 1
ATOM 1340 O O . ILE A 1 203 ? 35.658 10.521 5.044 1.000 12.721 543 ILE A O 1
ATOM 1345 N N . LEU A 1 204 ? 36.422 12.211 3.760 1.000 11.043 544 LEU A N 1
ATOM 1346 C CA . LEU A 1 204 ? 36.543 11.344 2.566 1.000 10.514 544 LEU A CA 1
ATOM 1347 C C . LEU A 1 204 ? 37.582 10.235 2.773 1.000 10.376 544 LEU A C 1
ATOM 1348 O O . LEU A 1 204 ? 37.414 9.126 2.209 1.000 9.744 544 LEU A O 1
ATOM 1353 N N . VAL A 1 205 ? 38.612 10.479 3.569 1.000 11.302 545 VAL A N 1
ATOM 1354 C CA . VAL A 1 205 ? 39.657 9.443 3.818 1.000 13.065 545 VAL A CA 1
ATOM 1355 C C . VAL A 1 205 ? 39.141 8.365 4.796 1.000 13.291 545 VAL A C 1
ATOM 1356 O O . VAL A 1 205 ? 39.850 7.382 5.005 1.000 13.244 545 VAL A O 1
ATOM 1360 N N . ARG A 1 206 ? 37.902 8.448 5.267 1.000 12.691 546 ARG A N 1
ATOM 1361 C CA . ARG A 1 206 ? 37.244 7.335 6.018 1.000 13.603 546 ARG A CA 1
ATOM 1362 C C . ARG A 1 206 ? 36.640 6.279 5.087 1.000 12.317 546 ARG A C 1
ATOM 1363 O O . ARG A 1 206 ? 36.472 5.148 5.532 1.000 11.822 546 ARG A O 1
ATOM 1371 N N . LEU A 1 207 ? 36.321 6.655 3.851 1.000 12.015 547 LEU A N 1
ATOM 1372 C CA . LEU A 1 207 ? 35.566 5.797 2.905 1.000 11.858 547 LEU A CA 1
ATOM 1373 C C . LEU A 1 207 ? 36.354 4.535 2.595 1.000 10.777 547 LEU A C 1
ATOM 1374 O O . LEU A 1 207 ? 35.713 3.501 2.498 1.000 10.680 547 LEU A O 1
ATOM 1379 N N . PRO A 1 208 ? 37.694 4.556 2.401 1.000 9.062 548 PRO A N 1
ATOM 1380 C CA . PRO A 1 208 ? 38.410 3.320 2.104 1.000 9.208 548 PRO A CA 1
ATOM 1381 C C . PRO A 1 208 ? 38.241 2.262 3.200 1.000 8.851 548 PRO A C 1
ATOM 1382 O O . PRO A 1 208 ? 38.334 1.088 2.918 1.000 8.721 548 PRO A O 1
ATOM 1386 N N . ALA A 1 209 ? 38.034 2.675 4.451 1.000 9.050 549 ALA A N 1
ATOM 1387 C CA . ALA A 1 209 ? 37.904 1.727 5.575 1.000 8.701 549 ALA A CA 1
ATOM 1388 C C . ALA A 1 209 ? 36.725 0.791 5.309 1.000 9.251 549 ALA A C 1
ATOM 1389 O O . ALA A 1 209 ? 36.807 -0.389 5.694 1.000 9.914 549 ALA A O 1
ATOM 1391 N N . LEU A 1 210 ? 35.677 1.242 4.618 1.000 9.261 550 LEU A N 1
ATOM 1392 C CA . LEU A 1 210 ? 34.467 0.405 4.403 1.000 10.473 550 LEU A CA 1
ATOM 1393 C C . LEU A 1 210 ? 34.819 -0.817 3.556 1.000 12.786 550 LEU A C 1
ATOM 1394 O O . LEU A 1 210 ? 34.196 -1.924 3.734 1.000 13.714 550 LEU A O 1
ATOM 1399 N N . ARG A 1 211 ? 35.776 -0.655 2.634 1.000 12.774 551 ARG A N 1
ATOM 1400 C CA . ARG A 1 211 ? 36.130 -1.749 1.702 1.000 14.651 551 ARG A CA 1
ATOM 1401 C C . ARG A 1 211 ? 37.133 -2.720 2.314 1.000 16.463 551 ARG A C 1
ATOM 1402 O O . ARG A 1 211 ? 37.425 -3.733 1.671 1.000 17.024 551 ARG A O 1
ATOM 1410 N N . LEU A 1 212 ? 37.624 -2.460 3.513 1.000 16.280 552 LEU A N 1
ATOM 1411 C CA . LEU A 1 212 ? 38.482 -3.412 4.242 1.000 19.591 552 LEU A CA 1
ATOM 1412 C C . LEU A 1 212 ? 37.610 -4.428 4.992 1.000 21.897 552 LEU A C 1
ATOM 1413 O O . LEU A 1 212 ? 38.170 -5.407 5.561 1.000 23.852 552 LEU A O 1
ATOM 1418 N N . MET A 1 213 ? 36.288 -4.233 5.011 1.000 20.956 553 MET A N 1
ATOM 1419 C CA . MET A 1 213 ? 35.350 -5.131 5.722 1.000 21.330 553 MET A CA 1
ATOM 1420 C C . MET A 1 213 ? 34.568 -5.975 4.712 1.000 24.428 553 MET A C 1
ATOM 1421 O O . MET A 1 213 ? 33.715 -5.422 3.990 1.000 28.095 553 MET A O 1
ATOM 1426 N N . SER A 1 214 ? 34.785 -7.288 4.769 1.000 23.280 554 SER A N 1
ATOM 1427 C CA . SER A 1 214 ? 34.126 -8.322 3.934 1.000 25.268 554 SER A CA 1
ATOM 1428 C C . SER A 1 214 ? 32.604 -8.319 4.173 1.000 25.770 554 SER A C 1
ATOM 1429 O O . SER A 1 214 ? 32.194 -8.445 5.353 1.000 26.751 554 SER A O 1
ATOM 1432 N N . SER A 1 215 ? 31.813 -8.167 3.108 1.000 25.469 555 SER A N 1
ATOM 1433 C CA . SER A 1 215 ? 30.344 -8.363 3.081 1.000 26.639 555 SER A CA 1
ATOM 1434 C C . SER A 1 215 ? 29.984 -9.771 3.580 1.000 28.061 555 SER A C 1
ATOM 1435 O O . SER A 1 215 ? 28.951 -9.921 4.270 1.000 23.106 555 SER A O 1
ATOM 1438 N N . ASN A 1 216 ? 30.799 -10.777 3.233 1.000 26.958 556 ASN A N 1
ATOM 1439 C CA . ASN A 1 216 ? 30.580 -12.186 3.648 1.000 28.364 556 ASN A CA 1
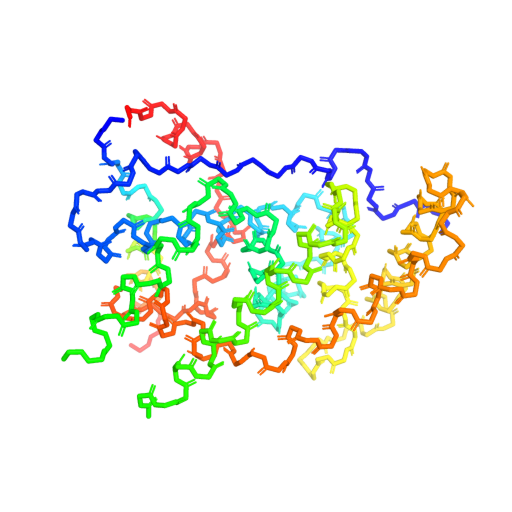ATOM 1440 C C . ASN A 1 216 ? 30.579 -12.252 5.166 1.000 24.179 556 ASN A C 1
ATOM 1441 O O . ASN A 1 216 ? 29.694 -12.916 5.694 1.000 23.099 556 ASN A O 1
ATOM 1446 N N . ILE A 1 217 ? 31.481 -11.541 5.842 1.000 21.338 557 ILE A N 1
ATOM 1447 C CA . ILE A 1 217 ? 31.599 -11.617 7.324 1.000 22.411 557 ILE A CA 1
ATOM 1448 C C . ILE A 1 217 ? 30.498 -10.766 7.977 1.000 22.230 557 ILE A C 1
ATOM 1449 O O . ILE A 1 217 ? 30.031 -11.152 9.078 1.000 20.153 557 ILE A O 1
ATOM 1454 N N . THR A 1 218 ? 30.150 -9.619 7.394 1.000 18.248 558 THR A N 1
ATOM 1455 C CA . THR A 1 218 ? 28.993 -8.830 7.895 1.000 19.848 558 THR A CA 1
ATOM 1456 C C . THR A 1 218 ? 27.779 -9.758 7.904 1.000 19.403 558 THR A C 1
ATOM 1457 O O . THR A 1 218 ? 27.090 -9.794 8.903 1.000 23.047 558 THR A O 1
ATOM 1461 N N . GLU A 1 219 ? 27.530 -10.432 6.791 1.000 21.123 559 GLU A N 1
ATOM 1462 C CA . GLU A 1 219 ? 26.401 -11.376 6.619 1.000 27.192 559 GLU A CA 1
ATOM 1463 C C . GLU A 1 219 ? 26.490 -12.443 7.721 1.000 30.812 559 GLU A C 1
ATOM 1464 O O . GLU A 1 219 ? 25.474 -12.706 8.388 1.000 27.126 559 GLU A O 1
ATOM 1470 N N . GLU A 1 220 ? 27.682 -12.993 7.961 1.000 31.983 560 GLU A N 1
ATOM 1471 C CA . GLU A 1 220 ? 27.892 -14.015 9.019 1.000 35.964 560 GLU A CA 1
ATOM 1472 C C . GLU A 1 220 ? 27.561 -13.423 10.388 1.000 31.076 560 GLU A C 1
ATOM 1473 O O . GLU A 1 220 ? 26.838 -14.090 11.141 1.000 29.935 560 GLU A O 1
ATOM 1479 N N . LEU A 1 221 ? 28.082 -12.236 10.698 1.000 26.326 561 LEU A N 1
ATOM 1480 C CA . LEU A 1 221 ? 28.024 -11.629 12.060 1.000 25.770 561 LEU A CA 1
ATOM 1481 C C . LEU A 1 221 ? 26.584 -11.235 12.437 1.000 24.743 561 LEU A C 1
ATOM 1482 O O . LEU A 1 221 ? 26.217 -11.405 13.612 1.000 25.600 561 LEU A O 1
ATOM 1485 N N . PHE A 1 222 ? 25.783 -10.712 11.501 1.000 22.550 562 PHE A N 1
ATOM 1486 C CA . PHE A 1 222 ? 24.480 -10.075 11.845 1.000 21.094 562 PHE A CA 1
ATOM 1487 C C . PHE A 1 222 ? 23.287 -10.839 11.273 1.000 21.377 562 PHE A C 1
ATOM 1488 O O . PHE A 1 222 ? 22.187 -10.513 11.703 1.000 27.667 562 PHE A O 1
ATOM 1496 N N . PHE A 1 223 ? 23.462 -11.729 10.289 1.000 21.027 563 PHE A N 1
ATOM 1497 C CA . PHE A 1 223 ? 22.360 -12.358 9.520 1.000 23.542 563 PHE A CA 1
ATOM 1498 C C . PHE A 1 223 ? 22.544 -13.887 9.495 1.000 28.313 563 PHE A C 1
ATOM 1499 O O . PHE A 1 223 ? 21.905 -14.488 10.347 1.000 31.412 563 PHE A O 1
ATOM 1507 N N . THR A 1 224 ? 23.403 -14.454 8.628 1.000 28.055 564 THR A N 1
ATOM 1508 C CA . THR A 1 224 ? 23.569 -15.925 8.406 1.000 32.591 564 THR A CA 1
ATOM 1509 C C . THR A 1 224 ? 23.675 -16.621 9.777 1.000 35.976 564 THR A C 1
ATOM 1510 O O . THR A 1 224 ? 24.545 -16.240 10.606 1.000 42.758 564 THR A O 1
ATOM 1512 N N . GLY A 1 225 ? 22.833 -17.631 9.978 1.000 40.007 565 GLY A N 1
ATOM 1513 C CA . GLY A 1 225 ? 22.313 -18.077 11.284 0.700 42.775 565 GLY A CA 1
ATOM 1514 C C . GLY A 1 225 ? 20.792 -18.138 11.250 1.000 44.485 565 GLY A C 1
ATOM 1515 O O . GLY A 1 225 ? 20.242 -19.185 11.573 0.800 50.348 565 GLY A O 1
ATOM 1516 N N . LEU A 1 226 ? 20.137 -17.055 10.822 1.000 48.004 566 LEU A N 1
ATOM 1517 C CA . LEU A 1 226 ? 18.653 -16.943 10.720 0.800 45.952 566 LEU A CA 1
ATOM 1518 C C . LEU A 1 226 ? 18.219 -17.031 9.249 1.000 43.253 566 LEU A C 1
ATOM 1522 N N . ASN A 1 229 ? 21.019 -18.558 7.709 1.000 52.099 569 ASN A N 1
ATOM 1523 C CA . ASN A 1 229 ? 19.947 -18.993 6.775 1.000 49.809 569 ASN A CA 1
ATOM 1524 C C . ASN A 1 229 ? 19.495 -17.833 5.871 1.000 45.821 569 ASN A C 1
ATOM 1525 O O . ASN A 1 229 ? 18.440 -17.990 5.247 1.000 48.090 569 ASN A O 1
ATOM 1527 N N . VAL A 1 230 ? 20.246 -16.723 5.792 0.800 45.968 570 VAL A N 1
ATOM 1528 C CA . VAL A 1 230 ? 19.865 -15.506 5.006 1.000 42.568 570 VAL A CA 1
ATOM 1529 C C . VAL A 1 230 ? 20.995 -15.147 4.037 1.000 41.615 570 VAL A C 1
ATOM 1533 N N . SER A 1 231 ? 20.687 -15.192 2.731 1.000 37.358 571 SER A N 1
ATOM 1534 C CA . SER A 1 231 ? 21.509 -14.572 1.659 1.000 32.728 571 SER A CA 1
ATOM 1535 C C . SER A 1 231 ? 20.966 -13.171 1.357 1.000 29.387 571 SER A C 1
ATOM 1536 O O . SER A 1 231 ? 19.865 -13.062 0.772 1.000 30.018 571 SER A O 1
ATOM 1539 N N . ILE A 1 232 ? 21.732 -12.147 1.710 1.000 24.744 572 ILE A N 1
ATOM 1540 C CA . ILE A 1 232 ? 21.337 -10.726 1.503 1.000 21.655 572 ILE A CA 1
ATOM 1541 C C . ILE A 1 232 ? 21.166 -10.495 0.007 1.000 18.415 572 ILE A C 1
ATOM 1542 O O . ILE A 1 232 ? 20.147 -9.948 -0.374 1.000 14.806 572 ILE A O 1
ATOM 1547 N N . ASP A 1 233 ? 22.059 -11.034 -0.831 1.000 19.596 573 ASP A N 1
ATOM 1548 C CA . ASP A 1 233 ? 22.000 -10.836 -2.300 1.000 21.448 573 ASP A CA 1
ATOM 1549 C C . ASP A 1 233 ? 20.609 -11.245 -2.799 1.000 21.346 573 ASP A C 1
ATOM 1550 O O . ASP A 1 233 ? 20.038 -10.555 -3.648 1.000 21.040 573 ASP A O 1
ATOM 1555 N N . SER A 1 234 ? 20.068 -12.350 -2.290 1.000 23.005 574 SER A N 1
ATOM 1556 C CA . SER A 1 234 ? 18.757 -12.883 -2.723 1.000 22.866 574 SER A CA 1
ATOM 1557 C C . SER A 1 234 ? 17.590 -12.034 -2.213 1.000 19.745 574 SER A C 1
ATOM 1558 O O . SER A 1 234 ? 16.609 -11.945 -2.952 1.000 19.163 574 SER A O 1
ATOM 1561 N N . ILE A 1 235 ? 17.646 -11.485 -0.999 1.000 19.214 575 ILE A N 1
ATOM 1562 C CA . ILE A 1 235 ? 16.465 -10.754 -0.443 1.000 19.635 575 ILE A CA 1
ATOM 1563 C C . ILE A 1 235 ? 16.499 -9.278 -0.867 1.000 16.815 575 ILE A C 1
ATOM 1564 O O . ILE A 1 235 ? 15.495 -8.619 -0.645 1.000 14.160 575 ILE A O 1
ATOM 1569 N N . ILE A 1 236 ? 17.609 -8.760 -1.406 1.000 14.762 576 ILE A N 1
ATOM 1570 C CA . ILE A 1 236 ? 17.703 -7.311 -1.773 1.000 14.172 576 ILE A CA 1
ATOM 1571 C C . ILE A 1 236 ? 16.557 -6.916 -2.690 1.000 14.041 576 ILE A C 1
ATOM 1572 O O . ILE A 1 236 ? 15.940 -5.870 -2.467 1.000 13.503 576 ILE A O 1
ATOM 1577 N N . PRO A 1 237 ? 16.263 -7.650 -3.787 1.000 14.840 577 PRO A N 1
ATOM 1578 C CA . PRO A 1 237 ? 15.150 -7.295 -4.668 1.000 14.641 577 PRO A CA 1
ATOM 1579 C C . PRO A 1 237 ? 13.807 -7.198 -3.945 1.000 13.519 577 PRO A C 1
ATOM 1580 O O . PRO A 1 237 ? 13.017 -6.311 -4.273 1.000 14.310 577 PRO A O 1
ATOM 1584 N N . TYR A 1 238 ? 13.584 -8.069 -2.957 1.000 14.231 578 TYR A N 1
ATOM 1585 C CA . TYR A 1 238 ? 12.337 -8.086 -2.147 1.000 14.354 578 TYR A CA 1
ATOM 1586 C C . TYR A 1 238 ? 12.245 -6.791 -1.327 1.000 12.589 578 TYR A C 1
ATOM 1587 O O . TYR A 1 238 ? 11.185 -6.188 -1.262 1.000 11.921 578 TYR A O 1
ATOM 1596 N N . ILE A 1 239 ? 13.330 -6.416 -0.676 1.000 11.342 579 ILE A N 1
ATOM 1597 C CA . ILE A 1 239 ? 13.367 -5.185 0.173 1.000 11.599 579 ILE A CA 1
ATOM 1598 C C . ILE A 1 239 ? 13.143 -3.965 -0.723 1.000 11.914 579 ILE A C 1
ATOM 1599 O O . ILE A 1 239 ? 12.382 -3.058 -0.327 1.000 12.393 579 ILE A O 1
ATOM 1604 N N . LEU A 1 240 ? 13.757 -3.942 -1.903 1.000 13.200 580 LEU A N 1
ATOM 1605 C CA . LEU A 1 240 ? 13.619 -2.791 -2.839 1.000 14.220 580 LEU A CA 1
ATOM 1606 C C . LEU A 1 240 ? 12.181 -2.667 -3.334 1.000 16.399 580 LEU A C 1
ATOM 1607 O O . LEU A 1 240 ? 11.797 -1.540 -3.624 1.000 18.044 580 LEU A O 1
ATOM 1612 N N . LYS A 1 241 ? 11.406 -3.750 -3.419 1.000 17.976 581 LYS A N 1
ATOM 1613 C CA . LYS A 1 241 ? 10.037 -3.677 -3.994 1.000 21.738 581 LYS A CA 1
ATOM 1614 C C . LYS A 1 241 ? 8.969 -3.622 -2.905 1.000 20.529 581 LYS A C 1
ATOM 1615 O O . LYS A 1 241 ? 7.816 -3.409 -3.271 1.000 21.813 581 LYS A O 1
ATOM 1621 N N . MET A 1 242 ? 9.298 -3.825 -1.638 1.000 20.151 582 MET A N 1
ATOM 1622 C CA . MET A 1 242 ? 8.236 -3.904 -0.597 1.000 20.418 582 MET A CA 1
ATOM 1623 C C . MET A 1 242 ? 7.524 -2.552 -0.421 1.000 21.000 582 MET A C 1
ATOM 1624 O O . MET A 1 242 ? 8.141 -1.471 -0.605 1.000 17.445 582 MET A O 1
ATOM 1629 N N . GLU A 1 243 ? 6.226 -2.622 -0.114 1.000 22.652 583 GLU A N 1
ATOM 1630 C CA . GLU A 1 243 ? 5.423 -1.459 0.322 1.000 26.782 583 GLU A CA 1
ATOM 1631 C C . GLU A 1 243 ? 5.869 -1.152 1.752 1.000 27.227 583 GLU A C 1
ATOM 1632 O O . GLU A 1 243 ? 5.877 -2.090 2.584 1.000 31.928 583 GLU A O 1
ATOM 1638 N N . THR A 1 244 ? 6.247 0.088 2.029 1.000 25.138 584 THR A N 1
ATOM 1639 C CA . THR A 1 244 ? 6.849 0.479 3.332 1.000 28.103 584 THR A CA 1
ATOM 1640 C C . THR A 1 244 ? 5.767 0.907 4.330 1.000 27.756 584 THR A C 1
ATOM 1641 O O . THR A 1 244 ? 6.062 0.826 5.523 1.000 24.715 584 THR A O 1
ATOM 1645 N N . ALA A 1 245 ? 4.551 1.269 3.888 1.000 28.499 585 ALA A N 1
ATOM 1646 C CA . ALA A 1 245 ? 3.417 1.676 4.765 1.000 27.958 585 ALA A CA 1
ATOM 1647 C C . ALA A 1 245 ? 3.058 0.575 5.769 1.000 25.502 585 ALA A C 1
ATOM 1648 O O . ALA A 1 245 ? 3.034 0.854 6.972 1.000 25.934 585 ALA A O 1
ATOM 1650 N N . GLU A 1 246 ? 2.765 -0.637 5.324 1.000 24.123 586 GLU A N 1
ATOM 1651 C CA . GLU A 1 246 ? 2.420 -1.728 6.265 1.000 24.258 586 GLU A CA 1
ATOM 1652 C C . GLU A 1 246 ? 3.615 -1.980 7.205 1.000 18.343 586 GLU A C 1
ATOM 1653 O O . GLU A 1 246 ? 3.407 -2.139 8.409 1.000 17.990 586 GLU A O 1
ATOM 1659 N N . TYR A 1 247 ? 4.822 -2.051 6.664 1.000 14.965 587 TYR A N 1
ATOM 1660 C CA . TYR A 1 247 ? 6.054 -2.331 7.458 1.000 13.813 587 TYR A CA 1
ATOM 1661 C C . TYR A 1 247 ? 6.203 -1.242 8.534 1.000 12.770 587 TYR A C 1
ATOM 1662 O O . TYR A 1 247 ? 6.360 -1.533 9.717 1.000 12.332 587 TYR A O 1
ATOM 1671 N N . ASN A 1 248 ? 6.180 0.021 8.120 1.000 13.746 588 ASN A N 1
ATOM 1672 C CA . ASN A 1 248 ? 6.420 1.148 9.063 1.000 15.722 588 ASN A CA 1
ATOM 1673 C C . ASN A 1 248 ? 5.291 1.199 10.102 1.000 14.547 588 ASN A C 1
ATOM 1674 O O . ASN A 1 248 ? 5.588 1.494 11.264 1.000 14.113 588 ASN A O 1
ATOM 1679 N N . GLY A 1 249 ? 4.060 0.828 9.746 1.000 14.599 589 GLY A N 1
ATOM 1680 C CA . GLY A 1 249 ? 2.939 0.805 10.702 1.000 14.655 589 GLY A CA 1
ATOM 1681 C C . GLY A 1 249 ? 3.180 -0.218 11.791 1.000 14.655 589 GLY A C 1
ATOM 1682 O O . GLY A 1 249 ? 2.941 0.090 12.961 1.000 13.966 589 GLY A O 1
ATOM 1683 N N . GLN A 1 250 ? 3.677 -1.395 11.397 1.000 14.900 590 GLN A N 1
ATOM 1684 C CA . GLN A 1 250 ? 3.959 -2.519 12.312 1.000 16.573 590 GLN A CA 1
ATOM 1685 C C . GLN A 1 250 ? 5.134 -2.132 13.214 1.000 15.318 590 GLN A C 1
ATOM 1686 O O . GLN A 1 250 ? 5.063 -2.396 14.422 1.000 15.155 590 GLN A O 1
ATOM 1692 N N . ILE A 1 251 ? 6.168 -1.507 12.660 1.000 14.930 591 ILE A N 1
ATOM 1693 C CA . ILE A 1 251 ? 7.338 -1.031 13.460 1.000 16.794 591 ILE A CA 1
ATOM 1694 C C . ILE A 1 251 ? 6.866 0.008 14.483 1.000 17.549 591 ILE A C 1
ATOM 1695 O O . ILE A 1 251 ? 7.242 -0.103 15.666 1.000 16.119 591 ILE A O 1
ATOM 1700 N N . THR A 1 252 ? 6.143 1.025 14.021 1.000 18.715 592 THR A N 1
ATOM 1701 C CA . THR A 1 252 ? 5.772 2.187 14.869 1.000 22.576 592 THR A CA 1
ATOM 1702 C C . THR A 1 252 ? 4.655 1.781 15.838 1.000 24.274 592 THR A C 1
ATOM 1703 O O . THR A 1 252 ? 4.649 2.313 16.938 1.000 27.842 592 THR A O 1
ATOM 1707 N N . GLY A 1 253 ? 3.761 0.867 15.453 1.000 27.590 593 GLY A N 1
ATOM 1708 C CA . GLY A 1 253 ? 2.563 0.538 16.250 1.000 26.925 593 GLY A CA 1
ATOM 1709 C C . GLY A 1 253 ? 2.835 -0.555 17.263 1.000 30.195 593 GLY A C 1
ATOM 1710 O O . GLY A 1 253 ? 1.900 -0.923 17.986 1.000 31.232 593 GLY A O 1
ATOM 1711 N N . ALA A 1 254 ? 4.057 -1.089 17.305 1.000 32.670 594 ALA A N 1
ATOM 1712 C CA . ALA A 1 254 ? 4.493 -2.111 18.291 1.000 34.647 594 ALA A CA 1
ATOM 1713 C C . ALA A 1 254 ? 4.662 -1.479 19.679 1.000 39.349 594 ALA A C 1
ATOM 1714 O O . ALA A 1 254 ? 5.107 -0.303 19.770 1.000 40.970 594 ALA A O 1
ATOM 1716 N N . SER A 1 255 ? 4.445 -2.261 20.739 1.000 41.948 595 SER A N 1
ATOM 1717 C CA . SER A 1 255 ? 5.057 -1.949 22.054 1.000 42.855 595 SER A CA 1
ATOM 1718 C C . SER A 1 255 ? 6.581 -2.110 21.932 0.800 44.290 595 SER A C 1
ATOM 1719 O O . SER A 1 255 ? 7.077 -2.941 21.165 1.000 45.903 595 SER A O 1
ATOM 1722 N N . GLN B 2 1 ? 8.928 -2.187 24.710 1.000 43.334 51 GLN B N 1
ATOM 1723 C CA . GLN B 2 1 ? 8.809 -3.062 25.936 1.000 42.601 51 GLN B CA 1
ATOM 1724 C C . GLN B 2 1 ? 9.171 -4.518 25.597 1.000 42.241 51 GLN B C 1
ATOM 1725 O O . GLN B 2 1 ? 10.189 -5.028 26.148 1.000 45.503 51 GLN B O 1
ATOM 1727 N N . GLN B 2 2 ? 8.352 -5.174 24.765 1.000 42.029 52 GLN B N 1
ATOM 1728 C CA . GLN B 2 2 ? 8.569 -6.562 24.251 1.000 41.416 52 GLN B CA 1
ATOM 1729 C C . GLN B 2 2 ? 8.860 -6.500 22.749 1.000 36.229 52 GLN B C 1
ATOM 1730 O O . GLN B 2 2 ? 8.182 -5.765 22.040 1.000 33.955 52 GLN B O 1
ATOM 1732 N N . PRO B 2 3 ? 9.865 -7.229 22.198 1.000 31.111 53 PRO B N 1
ATOM 1733 C CA . PRO B 2 3 ? 10.169 -7.131 20.769 1.000 26.072 53 PRO B CA 1
ATOM 1734 C C . PRO B 2 3 ? 9.063 -7.755 19.910 1.000 22.041 53 PRO B C 1
ATOM 1735 O O . PRO B 2 3 ? 8.560 -8.817 20.238 1.000 20.893 53 PRO B O 1
ATOM 1739 N N . THR B 2 4 ? 8.678 -7.067 18.833 1.000 17.578 54 THR B N 1
ATOM 1740 C CA . THR B 2 4 ? 7.958 -7.685 17.713 1.000 15.657 54 THR B CA 1
ATOM 1741 C C . THR B 2 4 ? 8.960 -7.850 16.576 1.000 14.289 54 THR B C 1
ATOM 1742 O O . THR B 2 4 ? 9.547 -6.845 16.144 1.000 12.654 54 THR B O 1
ATOM 1746 N N . TYR B 2 5 ? 9.111 -9.074 16.083 1.000 12.234 55 TYR B N 1
ATOM 1747 C CA . TYR B 2 5 ? 10.177 -9.419 15.099 1.000 12.195 55 TYR B CA 1
ATOM 1748 C C . TYR B 2 5 ? 9.639 -9.145 13.696 1.000 10.502 55 TYR B C 1
ATOM 1749 O O . TYR B 2 5 ? 9.499 -10.060 12.909 1.000 10.719 55 TYR B O 1
ATOM 1758 N N . VAL B 2 6 ? 9.287 -7.891 13.425 1.000 9.332 56 VAL B N 1
ATOM 1759 C CA . VAL B 2 6 ? 8.668 -7.459 12.142 1.000 9.593 56 VAL B CA 1
ATOM 1760 C C . VAL B 2 6 ? 9.636 -7.760 10.992 1.000 9.150 56 VAL B C 1
ATOM 1761 O O . VAL B 2 6 ? 9.216 -8.412 10.034 1.000 9.156 56 VAL B O 1
ATOM 1765 N N . ALA B 2 7 ? 10.858 -7.236 11.048 1.000 8.606 57 ALA B N 1
ATOM 1766 C CA . ALA B 2 7 ? 11.837 -7.389 9.955 1.000 9.412 57 ALA B CA 1
ATOM 1767 C C . ALA B 2 7 ? 12.166 -8.882 9.739 1.000 9.694 57 ALA B C 1
ATOM 1768 O O . ALA B 2 7 ? 12.221 -9.311 8.559 1.000 9.406 57 ALA B O 1
ATOM 1770 N N . LEU B 2 8 ? 12.325 -9.664 10.815 1.000 10.223 58 LEU B N 1
ATOM 1771 C CA . LEU B 2 8 ? 12.606 -11.135 10.706 1.000 11.421 58 LEU B CA 1
ATOM 1772 C C . LEU B 2 8 ? 11.453 -11.824 9.991 1.000 12.367 58 LEU B C 1
ATOM 1773 O O . LEU B 2 8 ? 11.692 -12.783 9.189 1.000 13.995 58 LEU B O 1
ATOM 1778 N N . SER B 2 9 ? 10.219 -11.439 10.285 1.000 13.173 59 SER B N 1
ATOM 1779 C CA . SER B 2 9 ? 9.044 -12.071 9.651 1.000 14.561 59 SER B CA 1
ATOM 1780 C C . SER B 2 9 ? 9.040 -11.781 8.144 1.000 14.018 59 SER B C 1
ATOM 1781 O O . SER B 2 9 ? 8.738 -12.714 7.383 1.000 13.949 59 SER B O 1
ATOM 1784 N N . TYR B 2 10 ? 9.370 -10.547 7.716 1.000 14.084 60 TYR B N 1
ATOM 1785 C CA . TYR B 2 10 ? 9.501 -10.189 6.279 1.000 12.943 60 TYR B CA 1
ATOM 1786 C C . TYR B 2 10 ? 10.610 -11.039 5.652 1.000 13.192 60 TYR B C 1
ATOM 1787 O O . TYR B 2 10 ? 10.395 -11.569 4.573 1.000 12.144 60 TYR B O 1
ATOM 1796 N N . ILE B 2 11 ? 11.781 -11.080 6.274 1.000 13.255 61 ILE B N 1
ATOM 1797 C CA . ILE B 2 11 ? 12.935 -11.858 5.758 1.000 15.910 61 ILE B CA 1
ATOM 1798 C C . ILE B 2 11 ? 12.537 -13.340 5.617 1.000 17.427 61 ILE B C 1
ATOM 1799 O O . ILE B 2 11 ? 12.916 -13.973 4.608 1.000 17.701 61 ILE B O 1
ATOM 1804 N N . ASN B 2 12 ? 11.804 -13.884 6.578 1.000 19.998 62 ASN B N 1
ATOM 1805 C CA . ASN B 2 12 ? 11.367 -15.307 6.520 1.000 21.843 62 ASN B CA 1
ATOM 1806 C C . ASN B 2 12 ? 10.510 -15.489 5.252 1.000 22.452 62 ASN B C 1
ATOM 1807 O O . ASN B 2 12 ? 10.787 -16.460 4.517 1.000 22.360 62 ASN B O 1
ATOM 1812 N N . ARG B 2 13 ? 9.592 -14.559 4.958 1.000 22.044 63 ARG B N 1
ATOM 1813 C CA . ARG B 2 13 ? 8.701 -14.579 3.764 1.000 23.951 63 ARG B CA 1
ATOM 1814 C C . ARG B 2 13 ? 9.539 -14.493 2.480 1.000 23.003 63 ARG B C 1
ATOM 1815 O O . ARG B 2 13 ? 9.264 -15.291 1.537 1.000 19.495 63 ARG B O 1
ATOM 1823 N N . PHE B 2 14 ? 10.489 -13.550 2.419 1.000 18.711 64 PHE B N 1
ATOM 1824 C CA . PHE B 2 14 ? 11.410 -13.327 1.267 1.000 17.310 64 PHE B CA 1
ATOM 1825 C C . PHE B 2 14 ? 12.261 -14.578 1.003 1.000 19.596 64 PHE B C 1
ATOM 1826 O O . PHE B 2 14 ? 12.384 -15.004 -0.172 1.000 19.643 64 PHE B O 1
ATOM 1834 N N . MET B 2 15 ? 12.872 -15.136 2.039 1.000 22.499 65 MET B N 1
ATOM 1835 C CA . MET B 2 15 ? 13.714 -16.359 1.919 1.000 30.356 65 MET B CA 1
ATOM 1836 C C . MET B 2 15 ? 12.869 -17.492 1.335 1.000 30.392 65 MET B C 1
ATOM 1837 O O . MET B 2 15 ? 13.352 -18.183 0.428 1.000 32.836 65 MET B O 1
ATOM 1842 N N . THR B 2 16 ? 11.679 -17.693 1.892 1.000 30.849 66 THR B N 1
ATOM 1843 C CA . THR B 2 16 ? 10.755 -18.788 1.525 1.000 34.301 66 THR B CA 1
ATOM 1844 C C . THR B 2 16 ? 10.411 -18.649 0.039 1.000 36.623 66 THR B C 1
ATOM 1845 O O . THR B 2 16 ? 10.490 -19.656 -0.700 1.000 36.952 66 THR B O 1
ATOM 1849 N N . ASP B 2 17 ? 10.072 -17.438 -0.387 1.000 35.020 67 ASP B N 1
ATOM 1850 C CA . ASP B 2 17 ? 9.707 -17.148 -1.796 1.000 35.399 67 ASP B CA 1
ATOM 1851 C C . ASP B 2 17 ? 10.906 -17.410 -2.715 1.000 34.012 67 ASP B C 1
ATOM 1852 O O . ASP B 2 17 ? 10.692 -18.009 -3.774 1.000 36.635 67 ASP B O 1
ATOM 1857 N N . ALA B 2 18 ? 12.115 -16.966 -2.357 1.000 33.501 68 ALA B N 1
ATOM 1858 C CA . ALA B 2 18 ? 13.321 -17.087 -3.216 1.000 35.473 68 ALA B CA 1
ATOM 1859 C C . ALA B 2 18 ? 13.717 -18.561 -3.388 1.000 38.606 68 ALA B C 1
ATOM 1860 O O . ALA B 2 18 ? 14.188 -18.891 -4.497 1.000 40.653 68 ALA B O 1
ATOM 1862 N N . ALA B 2 19 ? 13.559 -19.397 -2.346 1.000 40.068 69 ALA B N 1
ATOM 1863 C CA . ALA B 2 19 ? 13.897 -20.848 -2.360 1.000 43.277 69 ALA B CA 1
ATOM 1864 C C . ALA B 2 19 ? 12.935 -21.598 -3.298 1.000 45.364 69 ALA B C 1
ATOM 1865 O O . ALA B 2 19 ? 13.434 -22.330 -4.182 0.800 45.583 69 ALA B O 1
ATOM 1867 N N . ARG B 2 20 ? 11.618 -21.412 -3.134 1.000 46.449 70 ARG B N 1
ATOM 1868 C CA . ARG B 2 20 ? 10.592 -21.877 -4.111 1.000 47.908 70 ARG B CA 1
ATOM 1869 C C . ARG B 2 20 ? 11.083 -21.525 -5.524 1.000 52.228 70 ARG B C 1
ATOM 1870 O O . ARG B 2 20 ? 11.324 -22.468 -6.308 1.000 51.600 70 ARG B O 1
ATOM 1872 N N . ARG B 2 21 ? 11.304 -20.234 -5.803 1.000 51.652 71 ARG B N 1
ATOM 1873 C CA . ARG B 2 21 ? 11.511 -19.680 -7.176 1.000 53.403 71 ARG B CA 1
ATOM 1874 C C . ARG B 2 21 ? 12.781 -20.249 -7.828 1.000 55.824 71 ARG B C 1
ATOM 1875 O O . ARG B 2 21 ? 12.793 -20.360 -9.068 0.700 60.916 71 ARG B O 1
ATOM 1881 N N . GLU B 2 22 ? 13.813 -20.562 -7.041 1.000 55.564 72 GLU B N 1
ATOM 1882 C CA . GLU B 2 22 ? 15.133 -21.037 -7.535 0.600 52.868 72 GLU B CA 1
ATOM 1883 C C . GLU B 2 22 ? 15.570 -22.249 -6.709 0.500 50.641 72 GLU B C 1
ATOM 1884 N N . GLN B 2 23 ? 15.996 -23.302 -7.414 0.400 49.506 73 GLN B N 1
ATOM 1885 C CA . GLN B 2 23 ? 16.418 -24.600 -6.825 0.600 47.696 73 GLN B CA 1
ATOM 1886 C C . GLN B 2 23 ? 15.187 -25.309 -6.247 0.600 45.631 73 GLN B C 1
#

InterPro domains:
  IPR000536 Nuclear hormone receptor, ligand-binding domain [PF00104] (373-566)
  IPR000536 Nuclear hormone receptor, ligand-binding domain [PS51843] (341-583)
  IPR000536 Nuclear hormone receptor, ligand-binding domain [SM00430] (388-554)
  IPR001628 Zinc finger, nuclear hormone receptor-type [PF00105] (116-183)
  IPR001628 Zinc finger, nuclear hormone receptor-type [PR00047] (117-133)
  IPR001628 Zinc finger, nuclear hormone receptor-type [PR00047] (133-148)
  IPR001628 Zinc finger, nuclear hormone receptor-type [PR00047] (166-174)
  IPR001628 Zinc finger, nuclear hormone receptor-type [PR00047] (174-182)
  IPR001628 Zinc finger, nuclear hormone receptor-type [PS00031] (117-143)
  IPR001628 Zinc finger, nuclear hormone receptor-type [PS51030] (114-189)
  IPR001628 Zinc finger, nuclear hormone receptor-type [SM00399] (114-185)
  IPR001723 Nuclear hormone receptor [PR00398] (178-188)
  IPR001723 Nuclear hormone receptor [PR00398] (389-410)
  IPR001723 Nuclear hormone receptor [PR00398] (410-426)
  IPR001723 Nuclear hormone receptor [PR00398] (485-500)
  IPR001723 Nuclear hormone receptor [PR00398] (542-559)
  IPR013088 Zinc finger, NHR/GATA-type [G3DSA:3.30.50.10] (107-215)
  IPR035500 Nuclear hormone receptor-like domain superfamily [G3DSA:1.10.565.10] (348-596)
  IPR035500 Nuclear hormone receptor-like domain superfamily [SSF48508] (183-584)
  IPR048245 Nuclear receptor subfamily 2 group C member 1/2-like, DNA-binding domain [cd06967] (112-198)

Secondary structure (P-SEA, 3-state):
ccccccccccbbbbbccccccccccaaaaaaaaaaaaaaaaaaaaacaaaaaacaaaaaaaaaacaaaaaaaaaaaaccccaaaaaaaaaaaaaaccaaaaaaaaaaaaaaaaaaaaacccaaaaaaaaaaaaacccccccccaaaaaaaaaaaaaaaaaaaaacccccccaaaaaaaaaaaaaaccaaaaaaacccccccccccaaaaaaaccaaaaaaaaaacc/ccccaaaaaaaaaaaaaaaaacc